Protein 4UU3 (pdb70)

Organism: NCBI:txid418698

Solvent-accessible surface area: 13195 Å² total; per-residue (Å²): 244,52,115,15,84,45,128,58,19,92,32,0,21,0,30,0,0,2,2,38,6,92,60,45,48,53,17,0,2,0,0,4,30,108,84,18,0,0,10,4,6,40,44,35,44,3,21,45,8,24,4,31,80,18,105,2,70,13,19,24,0,1,106,37,12,8,1,0,0,9,36,15,25,2,9,4,6,8,0,4,1,0,1,42,57,68,83,12,0,0,1,0,10,2,11,4,53,10,2,49,88,58,25,105,84,3,52,29,50,5,55,106,68,74,106,76,0,47,57,55,37,96,86,19,72,17,39,86,27,60,19,28,29,54,6,4,82,30,86,31,63,48,93,21,43,54,89,50,92,98,9,0,61,39,16,14,67,122,28,63,207,76,34,29,117,65,42,168,169,44,89,70,123,58,16,95,35,0,25,0,49,3,0,1,3,41,8,85,52,48,37,53,16,0,2,0,0,4,30,111,70,17,0,0,8,4,6,41,44,40,51,3,20,46,7,23,4,32,78,19,116,3,89,13,10,24,0,1,109,36,12,7,1,0,0,9,42,16,27,1,10,3,6,7,0,3,1,0,1,46,59,51,68,4,0,0,1,0,8,2,12,4,52,9,1,45,84,65,23,108,71,4,52,28,55,5,54,102,72,74,102,74,0,46,67,55,44,98,86,20,72,16,38,81,23,57,17,25,26,51,8,4,79,25,84,52,74,111,102,19,35,57,90,46,95,92,9,0,66,37,12,15,74,118,30,52,197,77,48,30,123,109

Radius of gyration: 19.85 Å; Cα contacts (8 Å, |Δi|>4): 798; chains: 2; bounding box: 50×53×46 Å

Sequence (332 aa):
MNNTFDKHDLSGFVGKHLVYTYDNGWEYEIYVKNENTLDYRIHSGLVGNRWVKDQQAYIVRVGESSIYKISWTEPTGTDVSLIVNLGDSSLFHGTIFFPRWVMNNPEKTVCFQNDHIPLMNSSYRDAGPAYPTEVIDEFATITFVRDCGANNESSVIACAASELPKNFPDNLKTFDKKHHDLSGFVGKHLVYTYDNGWEYEIYVKNENTLDYRIHSGLVGNRWVKDQQQAYIVRVGESIYKIISWTEPTGTDVSLIVNLGDSSLFHGTIFFPRWVMNNPEKKTVCFQNDHIPLMNSSYRDAGPAYPTEVIDEFATITFVVRDCGANNESVIACAASELPKNFPDN

InterPro domains:
  IPR008729 Phenolic acid decarboxylase [PF05870] (9-165)
  IPR008729 Phenolic acid decarboxylase [PIRSF011561] (4-158)
  IPR008729 Phenolic acid decarboxylase [PTHR40087] (3-166)
  IPR008729 Phenolic acid decarboxylase [cd14241] (12-155)
  IPR012674 Calycin [G3DSA:2.40.128.20] (1-168)
  IPR012674 Calycin [SSF50814] (3-167)

Nearest PDB structures (foldseek):
  4uu3-assembly1_B  TM=1.006E+00  e=9.009E-34  Enterobacter sp.
  4uu2-assembly1_B  TM=1.005E+00  e=6.643E-33  Enterobacter sp.
  3nx1-assembly1_A  TM=9.990E-01  e=2.520E-30  Enterobacter sp. Px6-4
  8a85-assembly3_E  TM=9.797E-01  e=4.526E-25  synthetic construct
  8adx-assembly1_A  TM=9.994E-01  e=1.452E-24  synthetic construct

CATH classification: 2.40.128.20

Structure (mmCIF, N/CA/C/O backbone):
data_4UU3
#
_entry.id   4UU3
#
_cell.length_a   39.426
_cell.length_b   83.833
_cell.length_c   133.278
_cell.angle_alpha   90.00
_cell.angle_beta   90.00
_cell.angle_gamma   90.00
#
_symmetry.space_group_name_H-M   'P 2 21 21'
#
loop_
_entity.id
_entity.type
_entity.pdbx_description
1 polymer 'FERULIC ACID DECARBOXYLASE'
2 water water
#
loop_
_atom_site.group_PDB
_atom_site.id
_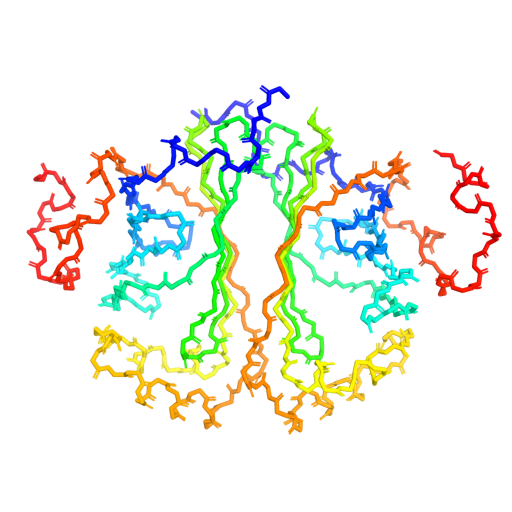atom_site.type_symbol
_atom_site.label_atom_id
_atom_site.label_alt_id
_atom_site.label_comp_id
_atom_site.label_asym_id
_atom_site.label_entity_id
_atom_site.label_seq_id
_atom_site.pdbx_PDB_ins_code
_atom_site.Cartn_x
_atom_site.Cartn_y
_atom_site.Cartn_z
_atom_site.occupancy
_atom_site.B_iso_or_equiv
_atom_site.auth_seq_id
_atom_site.auth_comp_id
_atom_site.auth_asym_id
_atom_site.auth_atom_id
_atom_site.pdbx_PDB_model_num
ATOM 1 N N . MET A 1 1 ? 66.390 109.421 138.328 1.00 27.22 1 MET A N 1
ATOM 2 C CA . MET A 1 1 ? 65.436 110.035 139.298 1.00 27.54 1 MET A CA 1
ATOM 3 C C . MET A 1 1 ? 64.022 110.193 138.751 1.00 27.76 1 MET A C 1
ATOM 4 O O . MET A 1 1 ? 63.802 110.230 137.545 1.00 26.30 1 MET A O 1
ATOM 20 N N A ASN A 1 2 ? 63.055 110.260 139.661 0.68 28.14 2 ASN A N 1
ATOM 21 N N B ASN A 1 2 ? 63.075 110.309 139.667 0.32 28.51 2 ASN A N 1
ATOM 22 C CA A ASN A 1 2 ? 61.677 110.548 139.282 0.68 27.92 2 ASN A CA 1
ATOM 23 C CA B ASN A 1 2 ? 61.680 110.566 139.348 0.32 28.60 2 ASN A CA 1
ATOM 24 C C A ASN A 1 2 ? 61.615 111.895 138.583 0.68 28.30 2 ASN A C 1
ATOM 25 C C B ASN A 1 2 ? 61.530 111.939 138.683 0.32 28.49 2 ASN A C 1
ATOM 26 O O A ASN A 1 2 ? 62.412 112.788 138.871 0.68 27.96 2 ASN A O 1
ATOM 27 O O B ASN A 1 2 ? 62.214 112.886 139.073 0.32 27.46 2 ASN A O 1
ATOM 47 N N . THR A 1 3 ? 60.647 112.060 137.689 1.00 29.62 3 THR A N 1
ATOM 48 C CA . THR A 1 3 ? 60.454 113.343 136.999 1.00 30.29 3 THR A CA 1
ATOM 49 C C . THR A 1 3 ? 59.713 114.393 137.840 1.00 26.89 3 THR A C 1
ATOM 50 O O . THR A 1 3 ? 59.564 115.543 137.420 1.00 29.75 3 THR A O 1
ATOM 62 N N . PHE A 1 4 ? 59.229 113.988 139.010 1.00 21.29 4 PHE A N 1
ATOM 63 C CA . PHE A 1 4 ? 58.660 114.909 139.985 1.00 16.96 4 PHE A CA 1
ATOM 64 C C . PHE A 1 4 ? 59.222 114.525 141.348 1.00 14.55 4 PHE A C 1
ATOM 65 O O . PHE A 1 4 ? 59.699 113.417 141.539 1.00 15.84 4 PHE A O 1
ATOM 82 N N . ASP A 1 5 ? 59.147 115.442 142.301 1.00 14.27 5 ASP A N 1
ATOM 83 C CA . ASP A 1 5 ? 59.550 115.173 143.676 1.00 14.30 5 ASP A CA 1
ATOM 84 C C . ASP A 1 5 ? 58.385 114.545 144.432 1.00 12.26 5 ASP A C 1
ATOM 85 O O . ASP A 1 5 ? 57.396 115.225 144.727 1.00 12.87 5 ASP A O 1
ATOM 94 N N . LYS A 1 6 ? 58.505 113.260 144.750 1.00 11.67 6 LYS A N 1
ATOM 95 C CA . LYS A 1 6 ? 57.428 112.531 145.412 1.00 10.42 6 LYS A CA 1
ATOM 96 C C . LYS A 1 6 ? 57.191 112.987 146.842 1.00 11.57 6 LYS A C 1
ATOM 97 O O . LYS A 1 6 ? 56.179 112.614 147.441 1.00 12.35 6 LYS A O 1
ATOM 116 N N . HIS A 1 7 ? 58.118 113.790 147.380 1.00 12.94 7 HIS A N 1
ATOM 117 C CA . HIS A 1 7 ? 57.980 114.345 148.728 1.00 14.15 7 HIS A CA 1
ATOM 118 C C . HIS A 1 7 ? 57.415 115.783 148.742 1.00 15.14 7 HIS A C 1
ATOM 119 O O . HIS A 1 7 ? 57.215 116.358 149.806 1.00 18.12 7 HIS A O 1
ATOM 133 N N . ASP A 1 8 ? 57.126 116.350 147.570 1.00 13.72 8 ASP A N 1
ATOM 134 C CA . ASP A 1 8 ? 56.614 117.727 147.472 1.00 14.68 8 ASP A CA 1
ATOM 135 C C . ASP A 1 8 ? 55.082 117.703 147.420 1.00 12.88 8 ASP A C 1
ATOM 136 O O . ASP A 1 8 ? 54.501 117.265 146.426 1.00 13.79 8 ASP A O 1
ATOM 145 N N . LEU A 1 9 ? 54.439 118.163 148.493 1.00 12.70 9 LEU A N 1
ATOM 146 C CA . LEU A 1 9 ? 52.981 118.133 148.608 1.00 12.49 9 LEU A CA 1
ATOM 147 C C . LEU A 1 9 ? 52.322 119.478 148.310 1.00 12.88 9 LEU A C 1
ATOM 148 O O . LEU A 1 9 ? 51.132 119.640 148.551 1.00 13.40 9 LEU A O 1
ATOM 164 N N . SER A 1 10 ? 53.080 120.434 147.779 1.00 13.86 10 SER A N 1
ATOM 165 C CA . SER A 1 10 ? 52.553 121.788 147.602 1.00 15.73 10 SER A CA 1
ATOM 166 C C . SER A 1 10 ? 51.357 121.857 146.653 1.00 16.99 10 SER A C 1
ATOM 167 O O . SER A 1 10 ? 50.552 122.778 146.752 1.00 18.57 10 SER A O 1
ATOM 175 N N . GLY A 1 11 ? 51.224 120.892 145.748 1.00 15.44 11 GLY A N 1
ATOM 176 C CA . GLY A 1 11 ? 50.080 120.860 144.854 1.00 15.83 11 GLY A CA 1
ATOM 177 C C . GLY A 1 11 ? 48.807 120.283 145.455 1.00 14.04 11 GLY A C 1
ATOM 178 O O . GLY A 1 11 ? 47.777 120.254 144.789 1.00 15.43 11 GLY A O 1
ATOM 182 N N . PHE A 1 12 ? 48.876 119.815 146.698 1.00 12.49 12 PHE A N 1
ATOM 183 C CA . PHE A 1 12 ? 47.744 119.123 147.344 1.00 11.00 12 PHE A CA 1
ATOM 184 C C . PHE A 1 12 ? 47.368 119.781 148.679 1.00 10.69 12 PHE A C 1
ATOM 185 O O . PHE A 1 12 ? 46.188 119.889 148.997 1.00 10.49 12 PHE A O 1
ATOM 202 N N . VAL A 1 13 ? 48.359 120.199 149.478 1.00 11.23 13 VAL A N 1
ATOM 203 C CA . VAL A 1 13 ? 48.056 120.923 150.714 1.00 10.98 13 VAL A CA 1
ATOM 204 C C . VAL A 1 13 ? 47.236 122.153 150.372 1.00 10.88 13 VAL A C 1
ATOM 205 O O . VAL A 1 13 ? 47.555 122.902 149.446 1.00 11.26 13 VAL A O 1
ATOM 218 N N . GLY A 1 14 ? 46.145 122.335 151.099 1.00 9.68 14 GLY A N 1
ATOM 219 C CA . GLY A 1 14 ? 45.223 123.430 150.886 1.00 10.79 14 GLY A CA 1
ATOM 220 C C . GLY A 1 14 ? 44.009 123.065 150.059 1.00 10.03 14 GLY A C 1
ATOM 221 O O . GLY A 1 14 ? 43.045 123.825 150.013 1.00 10.47 14 GLY A O 1
ATOM 225 N N . LYS A 1 15 ? 44.037 121.912 149.402 1.00 8.92 15 LYS A N 1
ATOM 226 C CA . LYS A 1 15 ? 42.919 121.513 148.578 1.00 9.05 15 LYS A CA 1
ATOM 227 C C . LYS A 1 15 ? 41.693 121.161 149.411 1.00 8.15 15 LYS A C 1
ATOM 228 O O . LYS A 1 15 ? 41.776 120.519 150.460 1.00 8.30 15 LYS A O 1
ATOM 247 N N . HIS A 1 16 ? 40.547 121.606 148.907 1.00 8.73 16 HIS A N 1
ATOM 248 C CA . HIS A 1 16 ? 39.232 121.347 149.467 1.00 7.88 16 HIS A CA 1
ATOM 249 C C . HIS A 1 16 ? 38.407 120.699 148.363 1.00 7.87 16 HIS A C 1
ATOM 250 O O . HIS A 1 16 ? 38.240 121.297 147.298 1.00 9.33 16 HIS A O 1
ATOM 264 N N . LEU A 1 17 ? 37.927 119.478 148.601 1.00 7.35 17 LEU A N 1
ATOM 265 C CA . LEU A 1 17 ? 37.208 118.713 147.588 1.00 7.98 17 LEU A CA 1
ATOM 266 C C . LEU A 1 17 ? 35.895 118.206 148.136 1.00 7.22 17 LEU A C 1
ATOM 267 O O . LEU A 1 17 ? 35.817 117.805 149.292 1.00 8.13 17 LEU A O 1
ATOM 283 N N . VAL A 1 18 ? 34.884 118.201 147.281 1.00 7.45 18 VAL A N 1
ATOM 284 C CA . VAL A 1 18 ? 33.619 117.524 147.544 1.00 7.41 18 VAL A CA 1
ATOM 285 C C . VAL A 1 18 ? 33.484 116.468 146.455 1.00 7.70 18 VAL A C 1
ATOM 286 O O . VAL A 1 18 ? 33.782 116.735 145.293 1.00 8.74 18 VAL A O 1
ATOM 299 N N . TYR A 1 19 ? 33.036 115.271 146.827 1.00 7.30 19 TYR A N 1
ATOM 300 C CA . TYR A 1 19 ? 32.966 114.170 145.897 1.00 7.82 19 TYR A CA 1
ATOM 301 C C . TYR A 1 19 ? 31.877 113.201 146.320 1.00 7.09 19 TYR A C 1
ATOM 302 O O . TYR A 1 19 ? 31.555 113.079 147.495 1.00 7.67 19 TYR A O 1
ATOM 320 N N . THR A 1 20 ? 31.374 112.479 145.332 1.00 7.02 20 THR A N 1
ATOM 321 C CA . THR A 1 20 ? 30.317 111.509 145.561 1.00 7.64 20 THR A CA 1
ATOM 322 C C . THR A 1 20 ? 30.776 110.160 145.059 1.00 6.41 20 THR A C 1
ATOM 323 O O . THR A 1 20 ? 31.066 109.997 143.877 1.00 7.07 20 THR A O 1
ATOM 334 N N . TYR A 1 21 ? 30.832 109.181 145.957 1.00 6.54 21 TYR A N 1
ATOM 335 C CA . TYR A 1 21 ? 31.188 107.829 145.564 1.00 6.12 21 TYR A CA 1
ATOM 336 C C . TYR A 1 21 ? 30.141 107.244 144.623 1.00 7.21 21 TYR A C 1
ATOM 337 O O . TYR A 1 21 ? 28.985 107.704 144.565 1.00 7.74 21 TYR A O 1
ATOM 355 N N . ASP A 1 22 ? 30.533 106.186 143.917 1.00 7.60 22 ASP A N 1
ATOM 356 C CA . ASP A 1 22 ? 29.645 105.550 142.955 1.00 8.43 22 ASP A CA 1
ATOM 357 C C . ASP A 1 22 ? 28.420 104.923 143.606 1.00 10.34 22 ASP A C 1
ATOM 358 O O . ASP A 1 22 ? 27.455 104.632 142.915 1.00 13.25 22 ASP A O 1
ATOM 367 N N . ASN A 1 23 ? 28.432 104.727 144.920 1.00 8.98 23 ASN A N 1
ATOM 368 C CA . ASN A 1 23 ? 27.255 104.293 145.662 1.00 9.88 23 ASN A CA 1
ATOM 369 C C . ASN A 1 23 ? 26.384 105.438 146.180 1.00 9.07 23 ASN A C 1
ATOM 370 O O . ASN A 1 23 ? 25.440 105.207 146.936 1.00 10.93 23 ASN A O 1
ATOM 381 N N . GLY A 1 24 ? 26.696 106.655 145.752 1.00 8.78 24 GLY A N 1
ATOM 382 C CA . GLY A 1 24 ? 25.903 107.824 146.084 1.00 8.98 24 GLY A CA 1
ATOM 383 C C . GLY A 1 24 ? 26.302 108.523 147.371 1.00 8.36 24 GLY A C 1
ATOM 384 O O . GLY A 1 24 ? 25.739 109.574 147.697 1.00 10.11 24 GLY A O 1
ATOM 388 N N . TRP A 1 25 ? 27.277 108.001 148.112 1.00 7.59 25 TRP A N 1
ATOM 389 C CA . TRP A 1 25 ? 27.664 108.635 149.375 1.00 7.13 25 TRP A CA 1
ATOM 390 C C . TRP A 1 25 ? 28.550 109.829 149.127 1.00 6.78 25 TRP A C 1
ATOM 391 O O . TRP A 1 25 ? 29.572 109.713 148.475 1.00 7.72 25 TRP A O 1
ATOM 412 N N . GLU A 1 26 ? 28.154 110.977 149.677 1.00 7.10 26 GLU A N 1
ATOM 413 C CA . GLU A 1 26 ? 28.867 112.228 149.438 1.00 7.59 26 GLU A CA 1
ATOM 414 C C . GLU A 1 26 ? 29.746 112.613 150.627 1.00 6.56 26 GLU A C 1
ATOM 415 O O . GLU A 1 26 ? 29.304 112.606 151.777 1.00 6.76 26 GLU A O 1
ATOM 427 N N . TYR A 1 27 ? 31.001 112.929 150.305 1.00 6.56 27 TYR A N 1
ATOM 428 C CA . TYR A 1 27 ? 32.067 113.227 151.248 1.00 6.39 27 TYR A CA 1
ATOM 429 C C . TYR A 1 27 ? 32.761 114.524 150.849 1.00 6.00 27 TYR A C 1
ATOM 430 O O . TYR A 1 27 ? 32.603 115.037 149.738 1.00 7.21 27 TYR A O 1
ATOM 448 N N . GLU A 1 28 ? 33.574 115.018 151.770 1.00 6.62 28 GLU A N 1
ATOM 449 C CA . GLU A 1 28 ? 34.285 116.260 151.601 1.00 6.33 28 GLU A CA 1
ATOM 450 C C . GLU A 1 28 ? 35.557 116.189 152.429 1.00 6.53 28 GLU A C 1
ATOM 451 O O . GLU A 1 28 ? 35.534 115.729 153.573 1.00 7.08 28 GLU A O 1
ATOM 463 N N . ILE A 1 29 ? 36.675 116.619 151.859 1.00 6.16 29 ILE A N 1
ATOM 464 C CA . ILE A 1 29 ? 37.929 116.676 152.591 1.00 6.50 29 ILE A CA 1
ATOM 465 C C . ILE A 1 29 ? 38.603 118.024 152.403 1.00 5.92 29 ILE A C 1
ATOM 466 O O . ILE A 1 29 ? 38.422 118.686 151.377 1.00 6.68 29 ILE A O 1
ATOM 482 N N . TYR A 1 30 ? 39.401 118.396 153.392 1.00 6.10 30 TYR A N 1
ATOM 483 C CA . TYR A 1 30 ? 40.238 119.583 153.314 1.00 6.68 30 TYR A CA 1
ATOM 484 C C . TYR A 1 30 ? 41.632 119.193 153.807 1.00 6.70 30 TYR A C 1
ATOM 485 O O . TYR A 1 30 ? 41.790 118.755 154.948 1.00 7.02 30 TYR A O 1
ATOM 503 N N . VAL A 1 31 ? 42.621 119.316 152.930 1.00 6.78 31 VAL A N 1
ATOM 504 C CA . VAL A 1 31 ? 43.997 118.935 153.238 1.00 7.58 31 VAL A CA 1
ATOM 505 C C . VAL A 1 31 ? 44.633 120.137 153.931 1.00 7.37 31 VAL A C 1
ATOM 506 O O . VAL A 1 31 ? 45.066 121.091 153.306 1.00 10.20 31 VAL A O 1
ATOM 519 N N . LYS A 1 32 ? 44.627 120.100 155.247 1.00 8.07 32 LYS A N 1
ATOM 520 C CA . LYS A 1 32 ? 44.921 121.270 156.050 1.00 9.02 32 LYS A CA 1
ATOM 521 C C . LYS A 1 32 ? 46.415 121.596 156.111 1.00 8.98 32 LYS A C 1
ATOM 522 O O . LYS A 1 32 ? 46.806 122.765 156.171 1.00 10.11 32 LYS A O 1
ATOM 541 N N . ASN A 1 33 ? 47.254 120.566 156.160 1.00 8.67 33 ASN A N 1
ATOM 542 C CA . ASN A 1 33 ? 48.699 120.740 156.121 1.00 9.66 33 ASN A CA 1
ATOM 543 C C . ASN A 1 33 ? 49.304 119.379 155.757 1.00 9.55 33 ASN A C 1
ATOM 544 O O . ASN A 1 33 ? 48.579 118.471 155.357 1.00 9.98 33 ASN A O 1
ATOM 555 N N . GLU A 1 34 ? 50.621 119.262 155.824 1.00 10.52 34 GLU A N 1
ATOM 556 C CA . GLU A 1 34 ? 51.298 118.075 155.306 1.00 11.05 34 GLU A CA 1
ATOM 557 C C . GLU A 1 34 ? 50.983 116.7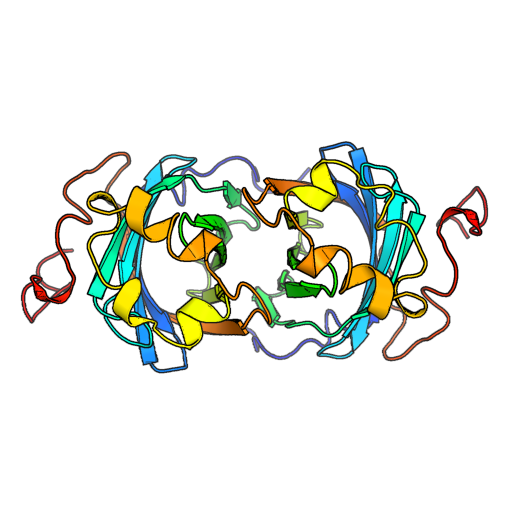84 156.034 1.00 9.44 34 GLU A C 1
ATOM 558 O O . GLU A 1 34 ? 51.305 115.718 155.527 1.00 10.96 34 GLU A O 1
ATOM 570 N N . ASN A 1 35 ? 50.364 116.861 157.211 1.00 9.18 35 ASN A N 1
ATOM 571 C CA . ASN A 1 35 ? 50.008 115.628 157.904 1.00 8.97 35 ASN A CA 1
ATOM 572 C C . ASN A 1 35 ? 48.679 115.675 158.629 1.00 7.49 35 ASN A C 1
ATOM 573 O O . ASN A 1 35 ? 48.459 114.933 159.580 1.00 8.12 35 ASN A O 1
ATOM 584 N N . THR A 1 36 ? 47.771 116.505 158.135 1.00 7.65 36 THR A N 1
ATOM 585 C CA . THR A 1 36 ? 46.493 116.677 158.781 1.00 8.12 36 THR A CA 1
ATOM 586 C C . THR A 1 36 ? 45.380 116.961 157.791 1.00 7.92 36 THR A C 1
ATOM 587 O O . THR A 1 36 ? 45.588 117.715 156.848 1.00 8.15 36 THR A O 1
ATOM 598 N N . LEU A 1 37 ? 44.198 116.398 158.032 1.00 6.86 37 LEU A N 1
ATOM 599 C CA . LEU A 1 37 ? 43.013 116.790 157.259 1.00 6.52 37 LEU A CA 1
ATOM 600 C C . LEU A 1 37 ? 41.835 117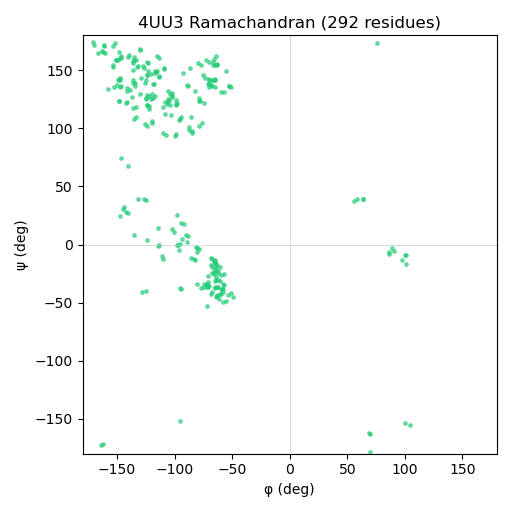.032 158.188 1.00 6.02 37 LEU A C 1
ATOM 601 O O . LEU A 1 37 ? 41.769 116.520 159.308 1.00 6.83 37 LEU A O 1
ATOM 617 N N . ASP A 1 38 ? 40.886 117.792 157.666 1.00 5.45 38 ASP A N 1
ATOM 618 C CA . ASP A 1 38 ? 39.534 117.828 158.204 1.00 5.43 38 ASP A CA 1
ATOM 619 C C . ASP A 1 38 ? 38.646 117.121 157.180 1.00 5.23 38 ASP A C 1
ATOM 620 O O . ASP A 1 38 ? 38.943 117.145 155.984 1.00 6.09 38 ASP A O 1
ATOM 629 N N . TYR A 1 39 ? 37.550 116.509 157.615 1.00 5.29 39 TYR A N 1
ATOM 630 C CA . TYR A 1 39 ? 36.638 115.910 156.652 1.00 5.32 39 TYR A CA 1
ATOM 631 C C . TYR A 1 39 ? 35.202 115.995 157.153 1.00 5.01 39 TYR A C 1
ATOM 632 O O . TYR A 1 39 ? 34.946 116.184 158.339 1.00 5.63 39 TYR A O 1
ATOM 650 N N . ARG A 1 40 ? 34.278 115.862 156.217 1.00 5.39 40 ARG A N 1
ATOM 651 C CA . ARG A 1 40 ? 32.865 116.097 156.491 1.00 5.77 40 ARG A CA 1
ATOM 652 C C . ARG A 1 40 ? 32.062 115.174 155.608 1.00 5.56 40 ARG A C 1
ATOM 653 O O . ARG A 1 40 ? 32.214 115.191 154.386 1.00 6.72 40 ARG A O 1
ATOM 674 N N . ILE A 1 41 ? 31.218 114.353 156.227 1.00 5.32 41 ILE A N 1
ATOM 675 C CA . ILE A 1 41 ? 30.458 113.364 155.490 1.00 5.54 41 ILE A CA 1
ATOM 676 C C . ILE A 1 41 ? 29.032 113.871 155.333 1.00 6.08 41 ILE A C 1
ATOM 677 O O . ILE A 1 41 ? 28.398 114.274 156.323 1.00 6.75 41 ILE A O 1
ATOM 693 N N . HIS A 1 42 ? 28.545 113.883 154.099 1.00 6.59 42 HIS A N 1
ATOM 694 C CA . HIS A 1 42 ? 27.227 114.452 153.815 1.00 7.90 42 HIS A CA 1
ATOM 695 C C . HIS A 1 42 ? 26.134 113.405 153.797 1.00 8.55 42 HIS A C 1
ATOM 696 O O . HIS A 1 42 ? 25.034 113.681 154.223 1.00 11.53 42 HIS A O 1
ATOM 711 N N . SER A 1 43 ? 26.418 112.213 153.285 1.00 7.90 43 SER A N 1
ATOM 712 C CA . SER A 1 43 ? 25.382 111.193 153.139 1.00 8.33 43 SER A CA 1
ATOM 713 C C . SER A 1 43 ? 26.018 109.809 153.180 1.00 8.05 43 SER A C 1
ATOM 714 O O . SER A 1 43 ? 27.231 109.665 153.125 1.00 8.96 43 SER A O 1
ATOM 722 N N . GLY A 1 44 ? 25.179 108.789 153.248 1.00 8.01 44 GLY A N 1
ATOM 723 C CA . GLY A 1 44 ? 25.604 107.402 153.201 1.00 8.76 44 GLY A CA 1
ATOM 724 C C . GLY A 1 44 ? 25.552 106.750 154.569 1.00 8.19 44 GLY A C 1
ATOM 725 O O . GLY A 1 44 ? 24.840 107.188 155.468 1.00 10.05 44 GLY A O 1
ATOM 729 N N . LEU A 1 45 ? 26.352 105.727 154.744 1.00 7.85 45 LEU A N 1
ATOM 730 C CA . LEU A 1 45 ? 26.357 104.939 155.965 1.00 7.35 45 LEU A CA 1
ATOM 731 C C . LEU A 1 45 ? 26.481 105.783 157.220 1.00 6.53 45 LEU A C 1
ATOM 732 O O . LEU A 1 45 ? 25.798 105.530 158.216 1.00 6.93 45 LEU A O 1
ATOM 748 N N . VAL A 1 46 ? 27.355 106.791 157.151 1.00 6.85 46 VAL A N 1
ATOM 749 C CA . VAL A 1 46 ? 27.679 107.626 158.296 1.00 7.21 46 VAL A CA 1
ATOM 750 C C . VAL A 1 46 ? 27.481 109.104 157.952 1.00 6.57 46 VAL A C 1
ATOM 751 O O . VAL A 1 46 ? 28.204 109.984 158.400 1.00 7.26 46 VAL A O 1
ATOM 764 N N . GLY A 1 47 ? 26.429 109.377 157.195 1.00 7.69 47 GLY A N 1
ATOM 765 C CA . GLY A 1 47 ? 26.091 110.736 156.851 1.00 8.52 47 GLY A CA 1
ATOM 766 C C . GLY A 1 47 ? 25.984 111.623 158.079 1.00 7.48 47 GLY A C 1
ATOM 767 O O . GLY A 1 47 ? 25.413 111.252 159.088 1.00 8.08 47 GLY A O 1
ATOM 771 N N . ASN A 1 48 ? 26.560 112.814 157.968 1.00 7.54 48 ASN A N 1
ATOM 772 C CA . ASN A 1 48 ? 26.601 113.863 158.975 1.00 7.39 48 ASN A CA 1
ATOM 773 C C . ASN A 1 48 ? 27.736 113.763 159.987 1.00 7.12 48 ASN A C 1
ATOM 774 O O . ASN A 1 48 ? 27.953 114.709 160.737 1.00 8.09 48 ASN A O 1
ATOM 785 N N . ARG A 1 49 ? 28.505 112.681 159.961 1.00 5.98 49 ARG A N 1
ATOM 786 C CA . ARG A 1 49 ? 29.734 112.618 160.747 1.00 5.82 49 ARG A CA 1
ATOM 787 C C . ARG A 1 49 ? 30.754 113.618 160.215 1.00 5.24 49 ARG A C 1
ATOM 788 O O . ARG A 1 49 ? 30.861 113.791 159.000 1.00 5.70 49 ARG A O 1
ATOM 809 N N . TRP A 1 50 ? 31.505 114.258 161.101 1.00 5.23 50 TRP A N 1
ATOM 810 C CA . TRP A 1 50 ? 32.598 115.110 160.647 1.00 5.25 50 TRP A CA 1
ATOM 811 C C . TRP A 1 50 ? 33.702 115.152 161.676 1.00 5.09 50 TRP A C 1
ATOM 812 O O . TRP A 1 50 ? 33.488 114.834 162.857 1.00 5.53 50 TRP A O 1
ATOM 833 N N . VAL A 1 51 ? 34.886 115.516 161.209 1.00 4.89 51 VAL A N 1
ATOM 834 C CA . VAL A 1 51 ? 36.123 115.361 161.969 1.00 5.38 51 VAL A CA 1
ATOM 835 C C . VAL A 1 51 ? 37.074 116.487 161.633 1.00 4.93 51 VAL A C 1
ATOM 836 O O . VAL A 1 51 ? 37.265 116.820 160.465 1.00 5.95 51 VAL A O 1
ATOM 849 N N . LYS A 1 52 ? 37.709 117.047 162.657 1.00 5.65 52 LYS A N 1
ATOM 850 C CA . LYS A 1 52 ? 38.782 118.006 162.427 1.00 5.88 52 LYS A CA 1
ATOM 851 C C . LYS A 1 52 ? 40.089 117.462 162.973 1.00 5.92 52 LYS A C 1
ATOM 852 O O . LYS A 1 52 ? 40.137 116.735 163.965 1.00 6.70 52 LYS A O 1
ATOM 871 N N . ASP A 1 53 ? 41.178 117.852 162.330 1.00 6.30 53 ASP A N 1
ATOM 872 C CA . ASP A 1 53 ? 42.522 117.593 162.819 1.00 7.59 53 ASP A CA 1
ATOM 873 C C . ASP A 1 53 ? 42.868 116.114 162.891 1.00 7.16 53 ASP A C 1
ATOM 874 O O . ASP A 1 53 ? 43.571 115.661 163.789 1.00 9.44 53 ASP A O 1
ATOM 883 N N . GLN A 1 54 ? 42.418 115.360 161.895 1.00 6.42 54 GLN A N 1
ATOM 884 C CA . GLN A 1 54 ? 42.809 113.966 161.757 1.00 6.90 54 GLN A CA 1
ATOM 885 C C . GLN A 1 54 ? 44.245 113.895 161.250 1.00 6.47 54 GLN A C 1
ATOM 886 O O . GLN A 1 54 ? 44.550 114.396 160.175 1.00 6.78 54 GLN A O 1
ATOM 900 N N . GLN A 1 55 ? 45.115 113.248 162.005 1.00 6.91 55 GLN A N 1
ATOM 901 C CA . GLN A 1 55 ? 46.482 113.023 161.549 1.00 7.50 55 GLN A CA 1
ATOM 902 C C . GLN A 1 55 ? 46.453 112.038 160.393 1.00 6.04 55 GLN A C 1
ATOM 903 O O . GLN A 1 55 ? 45.745 111.032 160.441 1.00 7.59 55 GLN A O 1
ATOM 917 N N . ALA A 1 56 ? 47.237 112.324 159.358 1.00 6.38 56 ALA A N 1
ATOM 918 C CA . ALA A 1 56 ? 47.207 111.505 158.157 1.00 5.91 56 ALA A CA 1
ATOM 919 C C . ALA A 1 56 ? 48.564 111.432 157.518 1.00 6.18 56 ALA A C 1
ATOM 920 O O . ALA A 1 56 ? 49.431 112.263 157.774 1.00 9.82 56 ALA A O 1
ATOM 927 N N . TYR A 1 57 ? 48.727 110.454 156.672 1.00 5.79 57 TYR A N 1
ATOM 928 C CA . TYR A 1 57 ? 49.939 110.187 155.922 1.00 5.58 57 TYR A CA 1
ATOM 929 C C . TYR A 1 57 ? 49.641 110.557 154.496 1.00 5.48 57 TYR A C 1
ATOM 930 O O . TYR A 1 57 ? 48.811 109.932 153.838 1.00 5.77 57 TYR A O 1
ATOM 948 N N . ILE A 1 58 ? 50.298 111.604 154.020 1.00 5.98 58 ILE A N 1
ATOM 949 C CA . ILE A 1 58 ? 49.989 112.235 152.751 1.00 6.73 58 ILE A CA 1
ATOM 950 C C . ILE A 1 58 ? 51.220 112.160 151.861 1.00 6.95 58 ILE A C 1
ATOM 951 O O . ILE A 1 58 ? 52.292 112.594 152.282 1.00 8.32 58 ILE A O 1
ATOM 967 N N . VAL A 1 59 ? 51.070 111.607 150.664 1.00 6.14 59 VAL A N 1
ATOM 968 C CA . VAL A 1 59 ? 52.186 111.410 149.759 1.00 6.93 59 VAL A CA 1
ATOM 969 C C . VAL A 1 59 ? 51.756 111.703 148.333 1.00 6.17 59 VAL A C 1
ATOM 970 O O . VAL A 1 59 ? 50.576 111.730 147.994 1.00 6.89 59 VAL A O 1
ATOM 983 N N . ARG A 1 60 ? 52.747 111.935 147.493 1.00 6.38 60 ARG A N 1
ATOM 984 C CA . ARG A 1 60 ? 52.556 112.163 146.081 1.00 6.75 60 ARG A CA 1
ATOM 985 C C . ARG A 1 60 ? 53.008 110.925 145.299 1.00 6.84 60 ARG A C 1
ATOM 986 O O . ARG A 1 60 ? 54.159 110.516 145.405 1.00 8.96 60 ARG A O 1
ATOM 1007 N N . VAL A 1 61 ? 52.099 110.338 144.534 1.00 6.31 61 VAL A N 1
ATOM 1008 C CA . VAL A 1 61 ? 52.388 109.094 143.831 1.00 6.93 61 VAL A CA 1
ATOM 1009 C C . VAL A 1 61 ? 52.410 109.239 142.310 1.00 8.03 61 VAL A C 1
ATOM 1010 O O . VAL A 1 61 ? 52.667 108.272 141.603 1.00 8.91 61 VAL A O 1
ATOM 1023 N N . GLY A 1 62 ? 52.162 110.445 141.815 1.00 10.40 62 GLY A N 1
ATOM 1024 C CA . GLY A 1 62 ? 52.232 110.759 140.404 1.00 11.23 62 GLY A CA 1
ATOM 1025 C C . GLY A 1 62 ? 52.347 112.266 140.289 1.00 10.38 62 GLY A C 1
ATOM 1026 O O . GLY A 1 62 ? 52.190 112.992 141.267 1.00 10.34 62 GLY A O 1
ATOM 1030 N N . GLU A 1 63 ? 52.614 112.759 139.092 1.00 11.11 63 GLU A N 1
ATOM 1031 C CA . GLU A 1 63 ? 52.759 114.185 138.896 1.00 11.84 63 GLU A CA 1
ATOM 1032 C C . GLU A 1 63 ? 51.636 114.987 139.533 1.00 11.29 63 GLU A C 1
ATOM 1033 O O . GLU A 1 63 ? 51.891 115.992 140.195 1.00 12.34 63 GLU A O 1
ATOM 1045 N N A SER A 1 64 ? 50.395 114.574 139.321 0.47 10.83 64 SER A N 1
ATOM 1046 N N B SER A 1 64 ? 50.404 114.525 139.344 0.53 10.99 64 SER A N 1
ATOM 1047 C CA A SER A 1 64 ? 49.263 115.241 139.966 0.47 10.46 64 SER A CA 1
ATOM 1048 C CA B SER A 1 64 ? 49.220 115.221 139.853 0.53 10.83 64 SER A CA 1
ATOM 1049 C C A SER A 1 64 ? 48.326 114.202 140.545 0.47 9.20 64 SER A C 1
ATOM 1050 C C B SER A 1 64 ? 48.317 114.298 140.677 0.53 9.65 64 SER A C 1
ATOM 1051 O O A SER A 1 64 ? 47.114 114.245 140.333 0.47 9.28 64 SER A O 1
ATOM 1052 O O B SER A 1 64 ? 47.109 114.537 140.785 0.53 8.98 64 SER A O 1
ATOM 1067 N N . ILE A 1 65 ? 48.906 113.275 141.294 1.00 7.72 65 ILE A N 1
ATOM 1068 C CA . ILE A 1 65 ? 48.138 112.251 141.993 1.00 6.60 65 ILE A CA 1
ATOM 1069 C C . ILE A 1 65 ? 48.704 112.103 143.395 1.00 6.47 65 ILE A C 1
ATOM 1070 O O . ILE A 1 65 ? 49.922 111.947 143.574 1.00 6.88 65 ILE A O 1
ATOM 1087 N N . TYR A 1 66 ? 47.799 112.147 144.367 1.00 6.22 66 TYR A N 1
ATOM 1088 C CA . TYR A 1 66 ? 48.154 112.129 145.766 1.00 6.11 66 TYR A CA 1
ATOM 1089 C C . TYR A 1 66 ? 47.395 111.034 146.481 1.00 5.53 66 TYR A C 1
ATOM 1090 O O . TYR A 1 66 ? 46.311 110.626 146.070 1.00 6.85 66 TYR A O 1
ATOM 1108 N N . LYS A 1 67 ? 47.988 110.562 147.564 1.00 5.40 67 LYS A N 1
ATOM 1109 C CA . LYS A 1 67 ? 47.408 109.526 148.394 1.00 5.24 67 LYS A CA 1
ATOM 1110 C C . LYS A 1 67 ? 47.365 110.033 149.818 1.00 5.08 67 LYS A C 1
ATOM 1111 O O . LYS A 1 67 ? 48.326 110.654 150.294 1.00 5.97 67 LYS A O 1
ATOM 1130 N N . ILE A 1 68 ? 46.264 109.754 150.504 1.00 4.70 68 ILE A N 1
ATOM 1131 C CA . ILE A 1 68 ? 46.093 110.164 151.888 1.00 5.07 68 ILE A CA 1
ATOM 1132 C C . ILE A 1 68 ? 45.480 109.014 152.665 1.00 5.18 68 ILE A C 1
ATOM 1133 O O . ILE A 1 68 ? 44.453 108.477 152.274 1.00 5.96 68 ILE A O 1
ATOM 1149 N N . SER A 1 69 ? 46.128 108.646 153.760 1.00 4.69 69 SER A N 1
ATOM 1150 C CA . SER A 1 69 ? 45.711 107.494 154.555 1.00 5.01 69 SER A CA 1
ATOM 1151 C C . SER A 1 69 ? 45.750 107.820 156.027 1.00 4.75 69 SER A C 1
ATOM 1152 O O . SER A 1 69 ? 46.569 108.615 156.478 1.00 5.63 69 SER A O 1
ATOM 1160 N N . TRP A 1 70 ? 44.882 107.173 156.805 1.00 4.39 70 TRP A N 1
ATOM 1161 C CA . TRP A 1 70 ? 44.851 107.407 158.227 1.00 4.13 70 TRP A CA 1
ATOM 1162 C C . TRP A 1 70 ? 44.101 106.291 158.931 1.00 4.15 70 TRP A C 1
ATOM 1163 O O . TRP A 1 70 ? 43.385 105.513 158.321 1.00 4.54 70 TRP A O 1
ATOM 1184 N N . THR A 1 71 ? 44.257 106.271 160.248 1.00 4.73 71 THR A N 1
ATOM 1185 C CA . THR A 1 71 ? 43.489 105.390 161.113 1.00 4.84 71 THR A CA 1
ATOM 1186 C C . THR A 1 71 ? 42.749 106.217 162.150 1.00 5.32 71 THR A C 1
ATOM 1187 O O . THR A 1 71 ? 43.216 107.285 162.544 1.00 6.49 71 THR A O 1
ATOM 1198 N N . GLU A 1 72 ? 41.590 105.743 162.580 1.00 5.55 72 GLU A N 1
ATOM 1199 C CA . GLU A 1 72 ? 40.654 106.553 163.346 1.00 5.53 72 GLU A CA 1
ATOM 1200 C C . GLU A 1 72 ? 40.456 106.034 164.760 1.00 5.81 72 GLU A C 1
ATOM 1201 O O . GLU A 1 72 ? 40.658 104.849 165.050 1.00 5.98 72 GLU A O 1
ATOM 1213 N N . PRO A 1 73 ? 39.927 106.894 165.645 1.00 5.66 73 PRO A N 1
ATOM 1214 C CA . PRO A 1 73 ? 39.661 106.461 167.029 1.00 6.22 73 PRO A CA 1
ATOM 1215 C C . PRO A 1 73 ? 38.591 1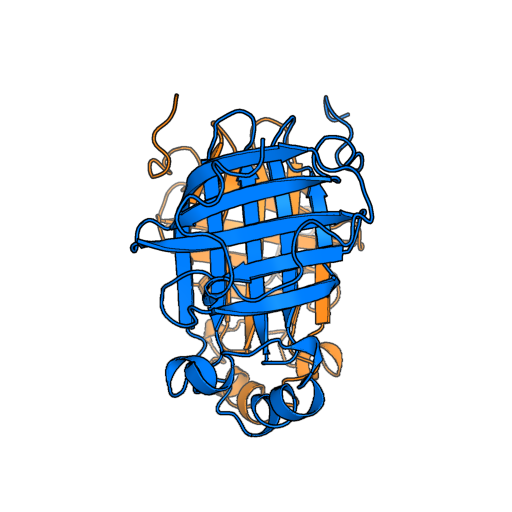05.365 167.143 1.00 5.10 73 PRO A C 1
ATOM 1216 O O . PRO A 1 73 ? 38.485 104.774 168.201 1.00 6.31 73 PRO A O 1
ATOM 1227 N N . THR A 1 74 ? 37.812 105.159 166.088 1.00 5.25 74 THR A N 1
ATOM 1228 C CA . THR A 1 74 ? 36.791 104.112 166.020 1.00 5.24 74 THR A CA 1
ATOM 1229 C C . THR A 1 74 ? 37.356 102.753 165.616 1.00 4.99 74 THR A C 1
ATOM 1230 O O . THR A 1 74 ? 36.642 101.754 165.693 1.00 5.50 74 THR A O 1
ATOM 1241 N N . GLY A 1 75 ? 38.605 102.726 165.141 1.00 4.80 75 GLY A N 1
ATOM 1242 C CA . GLY A 1 75 ? 39.200 101.511 164.565 1.00 5.42 75 GLY A CA 1
ATOM 1243 C C . GLY A 1 75 ? 39.220 101.471 163.044 1.00 4.54 75 GLY A C 1
ATOM 1244 O O . GLY A 1 75 ? 39.837 100.584 162.465 1.00 5.85 75 GLY A O 1
ATOM 1248 N N . THR A 1 76 ? 38.548 102.413 162.383 1.00 4.55 76 THR A N 1
ATOM 1249 C CA . THR A 1 76 ? 38.505 102.453 160.930 1.00 4.17 76 THR A CA 1
ATOM 1250 C C . THR A 1 76 ? 39.848 102.851 160.336 1.00 4.17 76 THR A C 1
ATOM 1251 O O . THR A 1 76 ? 40.540 103.721 160.860 1.00 5.16 76 THR A O 1
ATOM 1262 N N . ASP A 1 77 ? 40.202 102.238 159.213 1.00 4.26 77 ASP A N 1
ATOM 1263 C CA . ASP A 1 77 ? 41.365 102.624 158.406 1.00 4.53 77 ASP A CA 1
ATOM 1264 C C . ASP A 1 77 ? 40.858 103.164 157.068 1.00 4.05 77 ASP A C 1
ATOM 1265 O O . ASP A 1 77 ? 39.883 102.646 156.535 1.00 4.64 77 ASP A O 1
ATOM 1274 N N . VAL A 1 78 ? 41.539 104.177 156.528 1.00 4.21 78 VAL A N 1
ATOM 1275 C CA . VAL A 1 78 ? 41.140 104.803 155.274 1.00 4.36 78 VAL A CA 1
ATOM 1276 C C . VAL A 1 78 ? 42.351 105.034 154.396 1.00 3.95 78 VAL A C 1
ATOM 1277 O O . VAL A 1 78 ? 43.406 105.438 154.895 1.00 4.61 78 VAL A O 1
ATOM 1290 N N . SER A 1 79 ? 42.201 104.786 153.096 1.00 4.10 79 SER A N 1
ATOM 1291 C CA . SER A 1 79 ? 43.234 105.205 152.147 1.00 4.41 79 SER A CA 1
ATOM 1292 C C . SER A 1 79 ? 42.569 105.703 150.869 1.00 4.41 79 SER A C 1
ATOM 1293 O O . SER A 1 79 ? 41.802 104.967 150.221 1.00 5.19 79 SER A O 1
ATOM 1301 N N . LEU A 1 80 ? 42.863 106.946 150.511 1.00 4.48 80 LEU A N 1
ATOM 1302 C CA . LEU A 1 80 ? 42.274 107.633 149.377 1.00 4.80 80 LEU A CA 1
ATOM 1303 C C . LEU A 1 80 ? 43.328 107.982 148.344 1.00 4.97 80 LEU A C 1
ATOM 1304 O O . LEU A 1 80 ? 44.460 108.289 148.673 1.00 6.97 80 LEU A O 1
ATOM 1320 N N . ILE A 1 81 ? 42.910 107.970 147.090 1.00 4.68 81 ILE A N 1
ATOM 1321 C CA . ILE A 1 81 ? 43.660 108.487 145.962 1.00 5.38 81 ILE A CA 1
ATOM 1322 C C . ILE A 1 81 ? 42.911 109.635 145.337 1.00 5.54 81 ILE A C 1
ATOM 1323 O O . ILE A 1 81 ? 41.737 109.510 144.998 1.00 6.14 81 ILE A O 1
ATOM 1339 N N . VAL A 1 82 ? 43.612 110.747 145.177 1.00 5.44 82 VAL A N 1
ATOM 1340 C CA . VAL A 1 82 ? 43.088 111.937 144.522 1.00 6.64 82 VAL A CA 1
ATOM 1341 C C . VAL A 1 82 ? 43.970 112.226 143.309 1.00 6.87 82 VAL A C 1
ATOM 1342 O O . VAL A 1 82 ? 45.124 112.654 143.433 1.00 7.10 82 VAL A O 1
ATOM 1355 N N . ASN A 1 83 ? 43.445 111.910 142.136 1.00 7.34 83 ASN A N 1
ATOM 1356 C CA . ASN A 1 83 ? 44.135 112.127 140.873 1.00 7.49 83 ASN A CA 1
ATOM 1357 C C . ASN A 1 83 ? 43.575 113.418 140.279 1.00 8.40 83 ASN A C 1
ATOM 1358 O O . ASN A 1 83 ? 42.534 113.423 139.628 1.00 9.08 83 ASN A O 1
ATOM 1369 N N . LEU A 1 84 ? 44.240 114.523 140.562 1.00 9.40 84 LEU A N 1
ATOM 1370 C CA . LEU A 1 84 ? 43.738 115.817 140.157 1.00 10.18 84 LEU A CA 1
ATOM 1371 C C . LEU A 1 84 ? 43.826 115.973 138.644 1.00 12.07 84 LEU A C 1
ATOM 1372 O O . LEU A 1 84 ? 42.950 116.579 138.039 1.00 14.85 84 LEU A O 1
ATOM 1388 N N . GLY A 1 85 ? 44.866 115.429 138.019 1.00 12.46 85 GLY A N 1
ATOM 1389 C CA . GLY A 1 85 ? 45.076 115.609 136.586 1.00 14.20 85 GLY A CA 1
ATOM 1390 C C . GLY A 1 85 ? 43.980 114.978 135.749 1.00 14.14 85 GLY A C 1
ATOM 1391 O O . GLY A 1 85 ? 43.607 115.515 134.701 1.00 17.11 85 GLY A O 1
ATOM 1395 N N . ASP A 1 86 ? 43.493 113.823 136.192 1.00 12.31 86 ASP A N 1
ATOM 1396 C CA . ASP A 1 86 ? 42.448 113.100 135.485 1.00 13.07 86 ASP A CA 1
ATOM 1397 C C . ASP A 1 86 ? 41.069 113.257 136.125 1.00 12.05 86 ASP A C 1
ATOM 1398 O O . ASP A 1 86 ? 40.111 112.622 135.671 1.00 14.70 86 ASP A O 1
ATOM 1407 N N A SER A 1 87 ? 40.974 114.069 137.176 0.65 11.45 87 SER A N 1
ATOM 1408 N N B SER A 1 87 ? 40.981 114.087 137.163 0.35 11.73 87 SER A N 1
ATOM 1409 C CA A SER A 1 87 ? 39.724 114.222 137.927 0.65 11.17 87 SER A CA 1
ATOM 1410 C CA B SER A 1 87 ? 39.759 114.235 137.955 0.35 11.85 87 SER A CA 1
ATOM 1411 C C A SER A 1 87 ? 39.165 112.851 138.315 0.65 10.55 87 SER A C 1
ATOM 1412 C C B SER A 1 87 ? 39.176 112.870 138.321 0.35 11.06 87 SER A C 1
ATOM 1413 O O A SER A 1 87 ? 38.010 112.535 138.056 0.65 12.41 87 SER A O 1
ATOM 1414 O O B SER A 1 87 ? 38.013 112.576 138.052 0.35 12.08 87 SER A O 1
ATOM 1429 N N . LEU A 1 88 ? 40.009 112.050 138.942 1.00 9.15 88 LEU A N 1
ATOM 1430 C CA . LEU A 1 88 ? 39.642 110.703 139.361 1.00 8.45 88 LEU A CA 1
ATOM 1431 C C . LEU A 1 88 ? 39.880 110.613 140.867 1.00 7.14 88 LEU A C 1
ATOM 1432 O O . LEU A 1 88 ? 40.841 111.181 141.388 1.00 8.19 88 LEU A O 1
ATOM 1448 N N . PHE A 1 89 ? 38.970 109.944 141.553 1.00 6.82 89 PHE A N 1
ATOM 1449 C CA . PHE A 1 89 ? 39.048 109.766 142.988 1.00 6.59 89 PHE A CA 1
ATOM 1450 C C . PHE A 1 89 ? 38.753 108.303 143.285 1.00 5.62 89 PHE A C 1
ATOM 1451 O O . PHE A 1 89 ? 37.800 107.747 142.741 1.00 6.42 89 PHE A O 1
ATOM 1468 N N . HIS A 1 90 ? 39.523 107.698 144.177 1.00 5.59 90 HIS A N 1
ATOM 1469 C CA . HIS A 1 90 ? 39.227 106.341 144.617 1.00 5.08 90 HIS A CA 1
ATOM 1470 C C . HIS A 1 90 ? 39.452 106.231 146.106 1.00 5.07 90 HIS A C 1
ATOM 1471 O O . HIS A 1 90 ? 40.508 106.641 146.606 1.00 7.12 90 HIS A O 1
ATOM 1485 N N . GLY A 1 91 ? 38.506 105.642 146.833 1.00 4.65 91 GLY A N 1
ATOM 1486 C CA . GLY A 1 91 ? 38.653 105.448 148.256 1.00 4.51 91 GLY A CA 1
ATOM 1487 C C . GLY A 1 91 ? 38.496 103.998 148.657 1.00 4.98 91 GLY A C 1
ATOM 1488 O O . GLY A 1 91 ? 37.686 103.264 148.096 1.00 5.53 91 GLY A O 1
ATOM 1492 N N . THR A 1 92 ? 39.262 103.623 149.672 1.00 4.70 92 THR A N 1
ATOM 1493 C CA . THR A 1 92 ? 39.114 102.363 150.364 1.00 5.00 92 THR A CA 1
ATOM 1494 C C . THR A 1 92 ? 38.936 102.659 151.838 1.00 4.77 92 THR A C 1
ATOM 1495 O O . THR A 1 92 ? 39.758 103.349 152.445 1.00 5.84 92 THR A O 1
ATOM 1506 N N . ILE A 1 93 ? 37.863 102.121 152.403 1.00 4.82 93 ILE A N 1
ATOM 1507 C CA . ILE A 1 93 ? 37.545 102.289 153.807 1.00 5.25 93 ILE A CA 1
ATOM 1508 C C . ILE A 1 93 ? 37.411 100.903 154.421 1.00 5.05 93 ILE A C 1
ATOM 1509 O O . ILE A 1 93 ? 36.714 100.041 153.876 1.00 6.65 93 ILE A O 1
ATOM 1525 N N . PHE A 1 94 ? 38.115 100.687 155.525 1.00 4.30 94 PHE A N 1
ATOM 1526 C CA . PHE A 1 94 ? 38.108 99.420 156.228 1.00 4.43 94 PHE A CA 1
ATOM 1527 C C . PHE A 1 94 ? 37.356 99.637 157.542 1.00 4.68 94 PHE A C 1
ATOM 1528 O O . PHE A 1 94 ? 37.936 100.128 158.515 1.00 5.36 94 PHE A O 1
ATOM 1545 N N . PHE A 1 95 ? 36.064 99.318 157.563 1.00 4.74 95 PHE A N 1
ATOM 1546 C CA . PHE A 1 95 ? 35.241 99.559 158.732 1.00 4.98 95 PHE A CA 1
ATOM 1547 C C . PHE A 1 95 ? 35.266 98.371 159.686 1.00 4.79 95 PHE A C 1
ATOM 1548 O O . PHE A 1 95 ? 35.068 97.222 159.262 1.00 5.77 95 PHE A O 1
ATOM 1565 N N . PRO A 1 96 ? 35.376 98.625 160.995 1.00 5.04 96 PRO A N 1
ATOM 1566 C CA . PRO A 1 96 ? 35.133 97.574 161.973 1.00 5.23 96 PRO A CA 1
ATOM 1567 C C . PRO A 1 96 ? 33.695 97.098 161.906 1.00 4.98 96 PRO A C 1
ATOM 1568 O O . PRO A 1 96 ? 32.777 97.844 161.564 1.00 5.64 96 PRO A O 1
ATOM 1579 N N . ARG A 1 97 ? 33.491 95.858 162.331 1.00 5.41 97 ARG A N 1
ATOM 1580 C CA . ARG A 1 97 ? 32.173 95.273 162.289 1.00 5.74 97 ARG A CA 1
ATOM 1581 C C . ARG A 1 97 ? 31.150 96.064 163.100 1.00 5.76 97 ARG A C 1
ATOM 1582 O O . ARG A 1 97 ? 30.009 96.227 162.675 1.00 6.64 97 ARG A O 1
ATOM 1603 N N . TRP A 1 98 ? 31.563 96.590 164.253 1.00 5.74 98 TRP A N 1
ATOM 1604 C CA . TRP A 1 98 ? 30.616 97.306 165.110 1.00 5.65 98 TRP A CA 1
ATOM 1605 C C . TRP A 1 98 ? 30.116 98.572 164.425 1.00 5.81 98 TRP A C 1
ATOM 1606 O O . TRP A 1 98 ? 28.987 98.998 164.695 1.00 6.44 98 TRP A O 1
ATOM 1627 N N . VAL A 1 99 ? 30.944 99.203 163.582 1.00 5.65 99 VAL A N 1
ATOM 1628 C CA . VAL A 1 99 ? 30.506 100.371 162.821 1.00 5.64 99 VAL A CA 1
ATOM 1629 C C . VAL A 1 99 ? 29.464 99.983 161.791 1.00 6.19 99 VAL A C 1
ATOM 1630 O O . VAL A 1 99 ? 28.461 100.676 161.622 1.00 7.50 99 VAL A O 1
ATOM 1643 N N . MET A 1 100 ? 29.648 98.844 161.129 1.00 6.82 100 MET A N 1
ATOM 1644 C CA . MET A 1 100 ? 28.628 98.367 160.204 1.00 7.26 100 MET A CA 1
ATOM 1645 C C . MET A 1 100 ? 27.322 98.069 160.913 1.00 8.25 100 MET A C 1
ATOM 1646 O O . MET A 1 100 ? 26.239 98.293 160.363 1.00 10.07 100 MET A O 1
ATOM 1660 N N . ASN A 1 101 ? 27.417 97.555 162.130 1.00 8.14 101 ASN A N 1
ATOM 1661 C CA . ASN A 1 101 ? 26.224 97.192 162.876 1.00 9.51 101 ASN A CA 1
ATOM 1662 C C . ASN A 1 101 ? 25.471 98.397 163.432 1.00 9.55 101 ASN A C 1
ATOM 1663 O O . ASN A 1 101 ? 24.240 98.379 163.519 1.00 11.78 101 ASN A O 1
ATOM 1674 N N . ASN A 1 102 ? 26.197 99.412 163.865 1.00 7.91 102 ASN A N 1
ATOM 1675 C CA . ASN A 1 102 ? 25.593 100.589 164.474 1.00 8.59 102 ASN A CA 1
ATOM 1676 C C . ASN A 1 102 ? 26.307 101.853 164.024 1.00 7.28 102 ASN A C 1
ATOM 1677 O O . ASN A 1 102 ? 26.964 102.545 164.814 1.00 7.83 102 ASN A O 1
ATOM 1688 N N . PRO A 1 103 ? 26.179 102.181 162.739 1.00 7.39 103 PRO A N 1
ATOM 1689 C CA . PRO A 1 103 ? 26.979 103.307 162.219 1.00 7.28 103 PRO A CA 1
ATOM 1690 C C . PRO A 1 103 ? 26.618 104.622 162.866 1.00 7.24 103 PRO A C 1
ATOM 1691 O O . PRO A 1 103 ? 27.437 105.527 162.942 1.00 7.20 103 PRO A O 1
ATOM 1702 N N . GLU A 1 104 ? 25.371 104.744 163.306 1.00 8.15 104 GLU A N 1
ATOM 1703 C CA . GLU A 1 104 ? 24.921 105.956 163.961 1.00 9.33 104 GLU A CA 1
ATOM 1704 C C . GLU A 1 104 ? 25.751 106.308 165.188 1.00 8.71 104 GLU A C 1
ATOM 1705 O O . GLU A 1 104 ? 25.834 107.482 165.558 1.00 9.76 104 GLU A O 1
ATOM 1717 N N . LYS A 1 105 ? 26.386 105.323 165.815 1.00 7.90 105 LYS A N 1
ATOM 1718 C CA . LYS A 1 105 ? 27.201 105.599 166.983 1.00 8.93 105 LYS A CA 1
ATOM 1719 C C . LYS A 1 105 ? 28.383 106.487 166.626 1.00 7.92 105 LYS A C 1
ATOM 1720 O O . LYS A 1 105 ? 28.944 107.130 167.510 1.00 10.12 105 LYS A O 1
ATOM 1739 N N . THR A 1 106 ? 28.773 106.510 165.349 1.00 6.86 106 THR A N 1
ATOM 1740 C CA . THR A 1 106 ? 29.908 107.314 164.924 1.00 6.81 106 THR A CA 1
ATOM 1741 C C . THR A 1 106 ? 29.491 108.677 164.354 1.00 6.45 106 THR A C 1
ATOM 1742 O O . THR A 1 106 ? 30.348 109.482 163.993 1.00 6.88 106 THR A O 1
ATOM 1753 N N . VAL A 1 107 ? 28.193 108.915 164.228 1.00 6.63 107 VAL A N 1
ATOM 1754 C CA . VAL A 1 107 ? 27.688 110.110 163.586 1.00 6.76 107 VAL A CA 1
ATOM 1755 C C . VAL A 1 107 ? 27.582 111.227 164.610 1.00 7.28 107 VAL A C 1
ATOM 1756 O O . VAL A 1 107 ? 26.653 111.278 165.408 1.00 9.02 107 VAL A O 1
ATOM 1769 N N . CYS A 1 108 ? 28.600 112.073 164.599 1.00 7.20 108 CYS A N 1
AT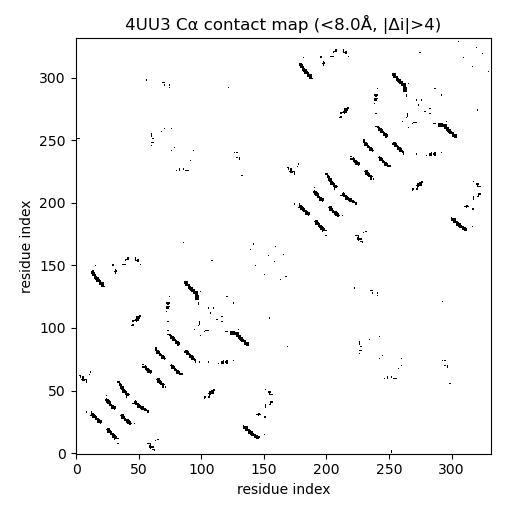OM 1770 C CA . CYS A 1 108 ? 28.766 113.171 165.535 1.00 7.65 108 CYS A CA 1
ATOM 1771 C C . CYS A 1 108 ? 29.928 114.029 165.026 1.00 7.41 108 CYS A C 1
ATOM 1772 O O . CYS A 1 108 ? 30.575 113.674 164.027 1.00 7.46 108 CYS A O 1
ATOM 1780 N N . PHE A 1 109 ? 30.160 115.152 165.690 1.00 7.14 109 PHE A N 1
ATOM 1781 C CA . PHE A 1 109 ? 31.450 115.828 165.584 1.00 6.55 109 PHE A CA 1
ATOM 1782 C C . PHE A 1 109 ? 32.410 115.030 166.440 1.00 6.00 109 PHE A C 1
ATOM 1783 O O . PHE A 1 109 ? 32.343 115.068 167.673 1.00 7.01 109 PHE A O 1
ATOM 1800 N N . GLN A 1 110 ? 33.275 114.257 165.803 1.00 5.80 110 GLN A N 1
ATOM 1801 C CA . GLN A 1 110 ? 34.034 113.286 166.564 1.00 5.92 110 GLN A CA 1
ATOM 1802 C C . GLN A 1 110 ? 34.904 113.929 167.624 1.00 5.79 110 GLN A C 1
ATOM 1803 O O . GLN A 1 110 ? 35.132 113.343 168.675 1.00 6.22 110 GLN A O 1
ATOM 1817 N N . ASN A 1 111 ? 35.377 115.141 167.373 1.00 5.46 111 ASN A N 1
ATOM 1818 C CA . ASN A 1 111 ? 36.293 115.769 168.289 1.00 5.97 111 ASN A CA 1
ATOM 1819 C C . ASN A 1 111 ? 35.700 116.005 169.670 1.00 6.34 111 ASN A C 1
ATOM 1820 O O . ASN A 1 111 ? 36.447 116.177 170.632 1.00 7.02 111 ASN A O 1
ATOM 1831 N N . ASP A 1 112 ? 34.370 116.060 169.767 1.00 6.26 112 ASP A N 1
ATOM 1832 C CA . ASP A 1 112 ? 33.670 116.187 171.050 1.00 7.21 112 ASP A CA 1
ATOM 1833 C C . ASP A 1 112 ? 33.550 114.849 171.793 1.00 6.93 112 ASP A C 1
ATOM 1834 O O . ASP A 1 112 ? 33.062 114.829 172.921 1.00 8.92 112 ASP A O 1
ATOM 1843 N N . HIS A 1 113 ? 33.953 113.744 171.165 1.00 6.71 113 HIS A N 1
ATOM 1844 C CA . HIS A 1 113 ? 33.568 112.407 171.618 1.00 7.19 113 HIS A CA 1
ATOM 1845 C C . HIS A 1 113 ? 34.664 111.368 171.406 1.00 6.95 113 HIS A C 1
ATOM 1846 O O . HIS A 1 113 ? 34.372 110.187 171.187 1.00 7.35 113 HIS A O 1
ATOM 1860 N N . ILE A 1 114 ? 35.926 111.753 171.454 1.00 7.35 114 ILE A N 1
ATOM 1861 C CA . ILE A 1 114 ? 36.976 110.792 171.152 1.00 7.35 114 ILE A CA 1
ATOM 1862 C C . ILE A 1 114 ? 37.041 109.636 172.158 1.00 7.80 114 ILE A C 1
ATOM 1863 O O . ILE A 1 114 ? 37.135 108.480 171.756 1.00 8.00 114 ILE A O 1
ATOM 1879 N N . PRO A 1 115 ? 36.968 109.905 173.467 1.00 8.75 115 PRO A N 1
ATOM 1880 C CA . PRO A 1 115 ? 36.944 108.776 174.405 1.00 10.20 115 PRO A CA 1
ATOM 1881 C C . PRO A 1 115 ? 35.787 107.813 174.144 1.00 8.60 115 PRO A C 1
ATOM 1882 O O . PRO A 1 115 ? 35.955 106.607 174.250 1.00 9.14 115 PRO A O 1
ATOM 1893 N N . LEU A 1 116 ? 34.627 108.344 173.792 1.00 8.16 116 LEU A N 1
ATOM 1894 C CA . LEU A 1 116 ? 33.493 107.496 173.489 1.00 7.83 116 LEU A CA 1
ATOM 1895 C C . LEU A 1 116 ? 33.784 106.630 172.273 1.00 6.83 116 LEU A C 1
ATOM 1896 O O . LEU A 1 116 ? 33.486 105.424 172.272 1.00 7.71 116 LEU A O 1
ATOM 1912 N N . MET A 1 117 ? 34.357 107.220 171.229 1.00 6.20 117 MET A N 1
ATOM 1913 C CA . MET A 1 117 ? 34.703 106.410 170.064 1.00 6.06 117 MET A CA 1
ATOM 1914 C C . MET A 1 117 ? 35.675 105.291 170.431 1.00 6.01 117 MET A C 1
ATOM 1915 O O . MET A 1 117 ? 35.523 104.161 169.986 1.00 6.48 117 MET A O 1
ATOM 1929 N N . ASN A 1 118 ? 36.676 105.608 171.248 1.00 6.24 118 ASN A N 1
ATOM 1930 C CA . ASN A 1 118 ? 37.602 104.592 171.696 1.00 7.14 118 ASN A CA 1
ATOM 1931 C C . ASN A 1 118 ? 36.909 103.494 172.491 1.00 7.17 118 ASN A C 1
ATOM 1932 O O . ASN A 1 118 ? 37.255 102.314 172.374 1.00 7.55 118 ASN A O 1
ATOM 1943 N N A SER A 1 119 ? 35.920 103.866 173.299 0.73 7.56 119 SER A N 1
ATOM 1944 N N B SER A 1 119 ? 35.929 103.874 173.301 0.27 8.21 119 SER A N 1
ATOM 1945 C CA A SER A 1 119 ? 35.207 102.866 174.082 0.73 8.71 119 SER A CA 1
ATOM 1946 C CA B SER A 1 119 ? 35.188 102.897 174.085 0.27 9.14 119 SER A CA 1
ATOM 1947 C C A SER A 1 119 ? 34.413 101.929 173.178 0.73 7.83 119 SER A C 1
ATOM 1948 C C B SER A 1 119 ? 34.427 101.936 173.179 0.27 8.05 119 SER A C 1
ATOM 1949 O O A SER A 1 119 ? 34.400 100.713 173.395 0.73 8.76 119 SER A O 1
ATOM 1950 O O B SER A 1 119 ? 34.433 100.724 173.402 0.27 8.50 119 SER A O 1
ATOM 1965 N N . TYR A 1 120 ? 33.781 102.472 172.151 1.00 7.29 120 TYR A N 1
ATOM 1966 C CA . TYR A 1 120 ? 33.086 101.630 171.195 1.00 7.33 120 TYR A CA 1
ATOM 1967 C C . TYR A 1 120 ? 34.063 100.748 170.420 1.00 7.11 120 TYR A C 1
ATOM 1968 O O . TYR A 1 120 ? 33.796 99.562 170.185 1.00 7.70 120 TYR A O 1
ATOM 1986 N N . ARG A 1 121 ? 35.198 101.314 170.011 1.00 7.19 121 ARG A N 1
ATOM 1987 C CA . ARG A 1 121 ? 36.235 100.557 169.323 1.00 6.40 121 ARG A CA 1
ATOM 1988 C C . ARG A 1 121 ? 36.666 99.359 170.137 1.00 6.61 121 ARG A C 1
ATOM 1989 O O . ARG A 1 121 ? 36.760 98.236 169.617 1.00 7.24 121 ARG A O 1
ATOM 2010 N N . ASP A 1 122 ? 36.945 99.607 171.409 1.00 7.28 122 ASP A N 1
ATOM 2011 C CA . ASP A 1 122 ? 37.479 98.582 172.288 1.00 8.83 122 ASP A CA 1
ATOM 2012 C C . ASP A 1 122 ? 36.426 97.532 172.624 1.00 10.00 122 ASP A C 1
ATOM 2013 O O . ASP A 1 122 ? 36.759 96.356 172.814 1.00 12.14 122 ASP A O 1
ATOM 2022 N N . ALA A 1 123 ? 35.161 97.917 172.698 1.00 9.14 123 ALA A N 1
ATOM 2023 C CA . ALA A 1 123 ? 34.093 96.958 172.973 1.00 9.37 123 ALA A CA 1
ATOM 2024 C C . ALA A 1 123 ? 33.876 96.061 171.754 1.00 9.30 123 ALA A C 1
ATOM 2025 O O . ALA A 1 123 ? 33.517 94.888 171.895 1.00 11.00 123 ALA A O 1
ATOM 2032 N N . GLY A 1 124 ? 34.056 96.600 170.558 1.00 8.33 124 GLY A N 1
ATOM 2033 C CA . GLY A 1 124 ? 33.893 95.808 169.358 1.00 7.39 124 GLY A CA 1
ATOM 2034 C C . GLY A 1 124 ? 32.454 95.404 169.105 1.00 7.42 124 GLY A C 1
ATOM 2035 O O . GLY A 1 124 ? 31.516 96.000 169.656 1.00 8.52 124 GLY A O 1
ATOM 2039 N N . PRO A 1 125 ? 32.260 94.396 168.249 1.00 7.69 125 PRO A N 1
ATOM 2040 C CA . PRO A 1 125 ? 33.310 93.582 167.627 1.00 7.16 125 PRO A CA 1
ATOM 2041 C C . PRO A 1 125 ? 34.101 94.343 166.576 1.00 6.16 125 PRO A C 1
ATOM 2042 O O . PRO A 1 125 ? 33.540 95.056 165.755 1.00 6.82 125 PRO A O 1
ATOM 2053 N N . ALA A 1 126 ? 35.408 94.143 166.584 1.00 5.80 126 ALA A N 1
ATOM 2054 C CA . ALA A 1 126 ? 36.244 94.698 165.546 1.00 6.32 126 ALA A CA 1
ATOM 2055 C C . ALA A 1 126 ? 36.051 93.989 164.213 1.00 5.69 126 ALA A C 1
ATOM 2056 O O . ALA A 1 126 ? 36.136 94.614 163.155 1.00 5.96 126 ALA A O 1
ATOM 2063 N N . TYR A 1 127 ? 35.845 92.676 164.255 1.00 5.58 127 TYR A N 1
ATOM 2064 C CA . TYR A 1 127 ? 35.917 91.841 163.059 1.00 6.23 127 TYR A CA 1
ATOM 2065 C C . TYR A 1 127 ? 34.610 91.091 162.860 1.00 6.99 127 TYR A C 1
ATOM 2066 O O . TYR A 1 127 ? 33.885 90.864 163.810 1.00 7.47 127 TYR A O 1
ATOM 2084 N N . PRO A 1 128 ? 34.307 90.679 161.626 1.00 7.77 128 PRO A N 1
ATOM 2085 C CA . PRO A 1 128 ? 35.104 90.884 160.410 1.00 8.06 128 PRO A CA 1
ATOM 2086 C C . PRO A 1 128 ? 35.054 92.320 159.899 1.00 6.99 128 PRO A C 1
ATOM 2087 O O . PRO A 1 128 ? 34.018 92.985 159.923 1.00 7.79 128 PRO A O 1
ATOM 2098 N N . THR A 1 129 ? 36.187 92.763 159.389 1.00 6.99 129 THR A N 1
ATOM 2099 C CA . THR A 1 129 ? 36.294 94.061 158.760 1.00 6.27 129 THR A CA 1
ATOM 2100 C C . THR A 1 129 ? 35.477 94.105 157.496 1.00 7.13 129 THR A C 1
ATOM 2101 O O . THR A 1 129 ? 35.454 93.137 156.743 1.00 10.58 129 THR A O 1
ATOM 2112 N N . GLU A 1 130 ? 34.824 95.231 157.236 1.00 5.88 130 GLU A N 1
ATOM 2113 C CA . GLU A 1 130 ? 34.078 95.449 156.002 1.00 7.11 130 GLU A CA 1
ATOM 2114 C C . GLU A 1 130 ? 34.881 96.397 155.136 1.00 6.49 130 GLU A C 1
ATOM 2115 O O . GLU A 1 130 ? 35.216 97.489 155.578 1.00 8.40 130 GLU A O 1
ATOM 2127 N N . VAL A 1 131 ? 35.171 96.003 153.902 1.00 7.51 131 VAL A N 1
ATOM 2128 C CA . VAL A 1 131 ? 35.879 96.862 152.966 1.00 8.05 131 VAL A CA 1
ATOM 2129 C C . VAL A 1 131 ? 34.914 97.552 152.016 1.00 8.49 131 VAL A C 1
ATOM 2130 O O . VAL A 1 131 ? 34.139 96.883 151.327 1.00 10.82 131 VAL A O 1
ATOM 2143 N N . ILE A 1 132 ? 34.959 98.871 151.970 1.00 6.52 132 ILE A N 1
ATOM 2144 C CA . ILE A 1 132 ? 34.251 99.639 150.969 1.00 7.65 132 ILE A CA 1
ATOM 2145 C C . ILE A 1 132 ? 35.325 100.170 150.030 1.00 6.78 132 ILE A C 1
ATOM 2146 O O . ILE A 1 132 ? 36.224 100.848 150.474 1.00 9.37 132 ILE A O 1
ATOM 2162 N N . ASP A 1 133 ? 35.226 99.864 148.746 1.00 6.57 133 ASP A N 1
ATOM 2163 C CA . ASP A 1 133 ? 36.249 100.227 147.769 1.00 6.79 133 ASP A CA 1
ATOM 2164 C C . ASP A 1 133 ? 35.508 100.774 146.557 1.00 6.34 133 ASP A C 1
ATOM 2165 O O . ASP A 1 133 ? 34.811 100.032 145.878 1.00 8.12 133 ASP A O 1
ATOM 2174 N N . GLU A 1 134 ? 35.588 102.085 146.347 1.00 5.55 134 GLU A N 1
ATOM 2175 C CA . GLU A 1 134 ? 34.758 102.744 145.346 1.00 6.52 134 GLU A CA 1
ATOM 2176 C C . GLU A 1 134 ? 35.488 103.920 144.719 1.00 5.08 134 GLU A C 1
ATOM 2177 O O . GLU A 1 134 ? 36.162 104.684 145.407 1.00 5.70 134 GLU A O 1
ATOM 2189 N N . PHE A 1 135 ? 35.269 104.107 143.423 1.00 5.93 135 PHE A N 1
ATOM 2190 C CA . PHE A 1 135 ? 35.565 105.366 142.774 1.00 5.51 135 PHE A CA 1
ATOM 2191 C C . PHE A 1 135 ? 34.544 106.420 143.187 1.00 5.67 135 PHE A C 1
ATOM 2192 O O . PHE A 1 135 ? 33.433 106.096 143.612 1.00 6.59 135 PHE A O 1
ATOM 2209 N N . ALA A 1 136 ? 34.922 107.683 143.033 1.00 5.62 136 ALA A N 1
ATOM 2210 C CA . ALA A 1 136 ? 34.017 108.811 143.240 1.00 6.46 136 ALA A CA 1
ATOM 2211 C C . ALA A 1 136 ? 34.173 109.830 142.153 1.00 7.17 136 ALA A C 1
ATOM 2212 O O . ALA A 1 136 ? 35.214 109.920 141.492 1.00 8.42 136 ALA A O 1
ATOM 2219 N N . THR A 1 137 ? 33.125 110.622 142.001 1.00 7.54 137 THR A N 1
ATOM 2220 C CA . THR A 1 137 ? 33.106 111.764 141.106 1.00 8.22 137 THR A CA 1
ATOM 2221 C C . THR A 1 137 ? 33.384 113.020 141.911 1.00 8.35 137 THR A C 1
ATOM 2222 O O . THR A 1 137 ? 32.657 113.345 142.853 1.00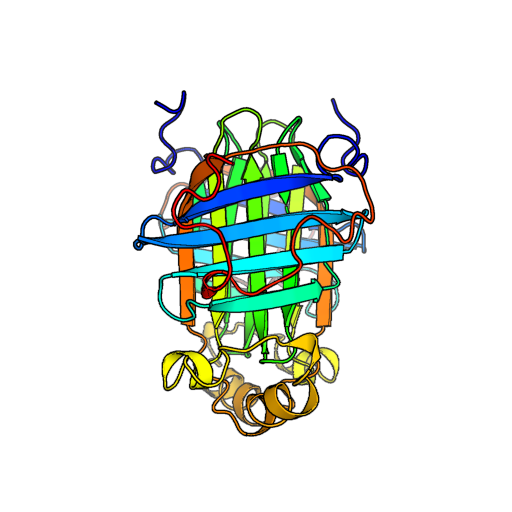 8.78 137 THR A O 1
ATOM 2233 N N . ILE A 1 138 ? 34.437 113.740 141.537 1.00 8.89 138 ILE A N 1
ATOM 2234 C CA . ILE A 1 138 ? 34.756 115.007 142.183 1.00 9.21 138 ILE A CA 1
ATOM 2235 C C . ILE A 1 138 ? 33.836 116.084 141.614 1.00 10.11 138 ILE A C 1
ATOM 2236 O O . ILE A 1 138 ? 33.766 116.284 140.402 1.00 12.49 138 ILE A O 1
ATOM 2252 N N . THR A 1 139 ? 33.100 116.748 142.489 1.00 9.62 139 THR A N 1
ATOM 2253 C CA . THR A 1 139 ? 32.130 117.742 142.058 1.00 11.06 139 THR A CA 1
ATOM 2254 C C . THR A 1 139 ? 32.545 119.169 142.404 1.00 11.72 139 THR A C 1
ATOM 2255 O O . THR A 1 139 ? 31.946 120.105 141.894 1.00 13.60 139 THR A O 1
ATOM 2266 N N . PHE A 1 140 ? 33.559 119.351 143.238 1.00 11.05 140 PHE A N 1
ATOM 2267 C CA . PHE A 1 140 ? 34.013 120.677 143.630 1.00 11.50 140 PHE A CA 1
ATOM 2268 C C . PHE A 1 140 ? 35.445 120.561 144.098 1.00 10.65 140 PHE A C 1
ATOM 2269 O O . PHE A 1 140 ? 35.768 119.676 144.880 1.00 10.4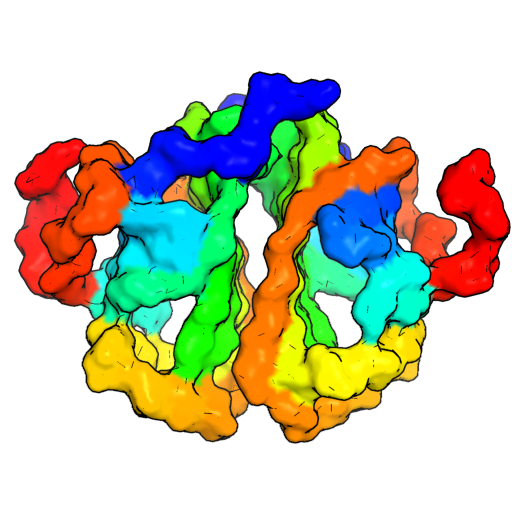5 140 PHE A O 1
ATOM 2286 N N . VAL A 1 141 ? 36.291 121.473 143.629 1.00 11.71 141 VAL A N 1
ATOM 2287 C CA . VAL A 1 141 ? 37.668 121.579 144.096 1.00 12.71 141 VAL A CA 1
ATOM 2288 C C . VAL A 1 141 ? 38.043 123.049 144.192 1.00 12.52 141 VAL A C 1
ATOM 2289 O O . VAL A 1 141 ? 37.784 123.823 143.262 1.00 15.41 141 VAL A O 1
ATOM 2302 N N . ARG A 1 142 ? 38.680 123.429 145.290 1.00 11.75 142 ARG A N 1
ATOM 2303 C CA . ARG A 1 142 ? 39.230 124.764 145.443 1.00 13.36 142 ARG A CA 1
ATOM 2304 C C . ARG A 1 142 ? 40.469 124.693 146.309 1.00 13.53 142 ARG A C 1
ATOM 2305 O O . ARG A 1 142 ? 40.734 123.689 146.963 1.00 12.78 142 ARG A O 1
ATOM 2326 N N . ASP A 1 143 ? 41.239 125.774 146.291 1.00 12.96 143 ASP A N 1
ATOM 2327 C CA . ASP A 1 143 ? 42.385 125.948 147.164 1.00 13.94 143 ASP A CA 1
ATOM 2328 C C . ASP A 1 143 ? 42.073 126.940 148.255 1.00 14.65 143 ASP A C 1
ATOM 2329 O O . ASP A 1 143 ? 41.620 128.048 147.971 1.00 16.60 143 ASP A O 1
ATOM 2338 N N . CYS A 1 144 ? 42.391 126.571 149.488 1.00 12.73 144 CYS A N 1
ATOM 2339 C CA . CYS A 1 144 ? 42.031 127.359 150.653 1.00 12.49 144 CYS A CA 1
ATOM 2340 C C . CYS A 1 144 ? 43.209 127.726 151.506 1.00 13.20 144 CYS A C 1
ATOM 2341 O O . CYS A 1 144 ? 43.033 128.318 152.565 1.00 14.71 144 CYS A O 1
ATOM 2349 N N . GLY A 1 145 ? 44.409 127.370 151.064 1.00 14.05 145 GLY A N 1
ATOM 2350 C CA . GLY A 1 145 ? 45.590 127.586 151.872 1.00 14.76 145 GLY A CA 1
ATOM 2351 C C . GLY A 1 145 ? 45.679 126.568 152.992 1.00 13.31 145 GLY A C 1
ATOM 2352 O O . GLY A 1 145 ? 44.758 125.788 153.203 1.00 12.68 145 GLY A O 1
ATOM 2356 N N . ALA A 1 146 ? 46.795 126.587 153.703 1.00 12.68 146 ALA A N 1
ATOM 2357 C CA . ALA A 1 146 ? 47.051 125.675 154.805 1.00 11.83 146 ALA A CA 1
ATOM 2358 C C . ALA A 1 146 ? 46.472 126.238 156.092 1.00 11.63 146 ALA A C 1
ATOM 2359 O O . ALA A 1 146 ? 46.372 127.464 156.253 1.00 12.97 146 ALA A O 1
ATOM 2366 N N . ASN A 1 147 ? 46.108 125.356 157.013 1.00 10.75 147 ASN A N 1
ATOM 2367 C CA . ASN A 1 147 ? 45.691 125.742 158.358 1.00 11.23 147 ASN A CA 1
ATOM 2368 C C . ASN A 1 147 ? 44.534 126.727 158.404 1.00 12.11 147 ASN A C 1
ATOM 2369 O O . ASN A 1 147 ? 44.462 127.588 159.260 1.00 14.80 147 ASN A O 1
ATOM 2380 N N . ASN A 1 148 ? 43.595 126.565 157.492 1.00 10.71 148 ASN A N 1
ATOM 2381 C CA . ASN A 1 148 ? 42.439 127.442 157.413 1.00 10.82 148 ASN A CA 1
ATOM 2382 C C . ASN A 1 148 ? 41.290 126.801 158.175 1.00 9.52 148 ASN A C 1
ATOM 2383 O O . ASN A 1 148 ? 40.699 125.807 157.731 1.00 9.77 148 ASN A O 1
ATOM 2394 N N . GLU A 1 149 ? 40.968 127.370 159.328 1.00 9.74 149 GLU A N 1
ATOM 2395 C CA . GLU A 1 149 ? 39.974 126.779 160.206 1.00 9.66 149 GLU A CA 1
ATOM 2396 C C . GLU A 1 149 ? 38.532 127.097 159.832 1.00 9.09 149 GLU A C 1
ATOM 2397 O O . GLU A 1 149 ? 37.616 126.642 160.500 1.00 10.40 149 GLU A O 1
ATOM 2409 N N A SER A 1 150 ? 38.338 127.855 158.762 0.77 9.18 150 SER A N 1
ATOM 2410 N N B SER A 1 150 ? 38.328 127.840 158.748 0.23 9.33 150 SER A N 1
ATOM 2411 C CA A SER A 1 150 ? 36.996 128.175 158.307 0.77 9.64 150 SER A CA 1
ATOM 2412 C CA B SER A 1 150 ? 36.976 128.169 158.310 0.23 10.45 150 SER A CA 1
ATOM 2413 C C A SER A 1 150 ? 36.440 127.209 157.267 0.77 10.21 150 SER A C 1
ATOM 2414 C C B SER A 1 150 ? 36.429 127.211 157.253 0.23 10.22 150 SER A C 1
ATOM 2415 O O A SER A 1 150 ? 35.255 127.268 156.953 0.77 12.07 150 SER A O 1
ATOM 2416 O O B SER A 1 150 ? 35.251 127.286 156.907 0.23 11.27 150 SER A O 1
ATOM 2431 N N . VAL A 1 151 ? 37.266 126.311 156.742 1.00 9.11 151 VAL A N 1
ATOM 2432 C CA . VAL A 1 151 ? 36.855 125.457 155.640 1.00 9.37 151 VAL A CA 1
ATOM 2433 C C . VAL A 1 151 ? 35.828 124.426 156.089 1.00 8.31 151 VAL A C 1
ATOM 2434 O O . VAL A 1 151 ? 34.771 124.281 155.461 1.00 9.90 151 VAL A O 1
ATOM 2447 N N . ILE A 1 152 ? 36.135 123.698 157.158 1.00 7.60 152 ILE A N 1
ATOM 2448 C CA . ILE A 1 152 ? 35.234 122.676 157.677 1.00 7.91 152 ILE A CA 1
ATOM 2449 C C . ILE A 1 152 ? 35.015 122.988 159.146 1.00 7.70 152 ILE A C 1
ATOM 2450 O O . ILE A 1 152 ? 35.885 122.770 159.996 1.00 8.64 152 ILE A O 1
ATOM 2466 N N . ALA A 1 153 ? 33.849 123.537 159.458 1.00 8.09 153 ALA A N 1
ATOM 2467 C CA . ALA A 1 153 ? 33.601 124.043 160.802 1.00 9.71 153 ALA A CA 1
ATOM 2468 C C . ALA A 1 153 ? 32.135 123.887 161.222 1.00 9.54 153 ALA A C 1
ATOM 2469 O O . ALA A 1 153 ? 31.674 124.583 162.127 1.00 10.93 153 ALA A O 1
ATOM 2476 N N . CYS A 1 154 ? 31.424 122.930 160.633 1.00 8.75 154 CYS A N 1
ATOM 2477 C CA . CYS A 1 154 ? 30.085 122.571 161.094 1.00 9.03 154 CYS A CA 1
ATOM 2478 C C . CYS A 1 154 ? 29.706 121.238 160.441 1.00 9.13 154 CYS A C 1
ATOM 2479 O O . CYS A 1 154 ? 30.302 120.824 159.448 1.00 8.42 154 CYS A O 1
ATOM 2487 N N . ALA A 1 155 ? 28.679 120.592 160.965 1.00 9.05 155 ALA A N 1
ATOM 2488 C CA . ALA A 1 155 ? 28.157 119.402 160.313 1.00 8.77 155 ALA A CA 1
ATOM 2489 C C . ALA A 1 155 ? 27.534 119.753 158.969 1.00 8.85 155 ALA A C 1
ATOM 2490 O O . ALA A 1 155 ? 27.057 120.863 158.752 1.00 10.02 155 ALA A O 1
ATOM 2497 N N . ALA A 1 156 ? 27.496 118.781 158.070 1.00 8.41 156 ALA A N 1
ATOM 2498 C CA . ALA A 1 156 ? 26.923 118.998 156.756 1.00 9.64 156 ALA A CA 1
ATOM 2499 C C . ALA A 1 156 ? 25.472 119.476 156.810 1.00 11.25 156 ALA A C 1
ATOM 2500 O O . ALA A 1 156 ? 25.049 120.270 155.967 1.00 12.26 156 ALA A O 1
ATOM 2507 N N . SER A 1 157 ? 24.713 118.988 157.790 1.00 11.67 157 SER A N 1
ATOM 2508 C CA . SER A 1 157 ? 23.302 119.352 157.926 1.00 14.05 157 SER A CA 1
ATOM 2509 C C . SER A 1 157 ? 23.115 120.836 158.192 1.00 15.11 157 SER A C 1
ATOM 2510 O O . SER A 1 157 ? 22.024 121.354 158.007 1.00 16.89 157 SER A O 1
ATOM 2518 N N . GLU A 1 158 ? 24.176 121.520 158.616 1.00 13.97 158 GLU A N 1
ATOM 2519 C CA . GLU A 1 158 ? 24.114 122.936 158.973 1.00 15.46 158 GLU A CA 1
ATOM 2520 C C . GLU A 1 158 ? 24.583 123.838 157.853 1.00 16.02 158 GLU A C 1
ATOM 2521 O O . GLU A 1 158 ? 24.546 125.060 157.998 1.00 18.94 158 GLU A O 1
ATOM 2533 N N . LEU A 1 159 ? 24.992 123.274 156.729 1.00 16.50 159 LEU A N 1
ATOM 2534 C CA . LEU A 1 159 ? 25.433 124.049 155.587 1.00 16.52 159 LEU A CA 1
ATOM 2535 C C . LEU A 1 159 ? 24.235 124.628 154.850 1.00 19.55 159 LEU A C 1
ATOM 2536 O O . LEU A 1 159 ? 23.138 124.078 154.911 1.00 21.35 159 LEU A O 1
ATOM 2552 N N . PRO A 1 160 ? 24.443 125.744 154.142 1.00 22.30 160 PRO A N 1
ATOM 2553 C CA . PRO A 1 160 ? 23.347 126.309 153.348 1.00 24.16 160 PRO A CA 1
ATOM 2554 C C . PRO A 1 160 ? 22.955 125.349 152.231 1.00 24.31 160 PRO A C 1
ATOM 2555 O O . PRO A 1 160 ? 23.771 124.541 151.801 1.00 25.19 160 PRO A O 1
ATOM 2566 N N . LYS A 1 161 ? 21.710 125.440 151.776 1.00 27.94 161 LYS A N 1
ATOM 2567 C CA . LYS A 1 161 ? 21.178 124.458 150.842 1.00 31.74 161 LYS A CA 1
ATOM 2568 C C . LYS A 1 161 ? 21.853 124.523 149.476 1.00 31.06 161 LYS A C 1
ATOM 2569 O O . LYS A 1 161 ? 21.811 123.553 148.720 1.00 34.43 161 LYS A O 1
ATOM 2588 N N . ASN A 1 162 ? 22.500 125.645 149.173 1.00 29.37 162 ASN A N 1
ATOM 2589 C CA . ASN A 1 162 ? 23.179 125.799 147.890 1.00 30.90 162 ASN A CA 1
ATOM 2590 C C . ASN A 1 162 ? 24.664 125.425 147.939 1.00 28.92 162 ASN A C 1
ATOM 2591 O O . ASN A 1 162 ? 25.373 125.582 146.947 1.00 29.17 162 ASN A O 1
ATOM 2602 N N . PHE A 1 163 ? 25.123 124.917 149.082 1.00 24.58 163 PHE A N 1
ATOM 2603 C CA . PHE A 1 163 ? 26.517 124.503 149.236 1.00 20.82 163 PHE A CA 1
ATOM 2604 C C . PHE A 1 163 ? 26.895 123.552 148.111 1.00 21.09 163 PHE A C 1
ATOM 2605 O O . PHE A 1 163 ? 26.126 122.645 147.802 1.00 22.30 163 PHE A O 1
ATOM 2622 N N . PRO A 1 164 ? 28.090 123.720 147.512 1.00 19.60 164 PRO A N 1
ATOM 2623 C CA . PRO A 1 164 ? 29.150 124.691 147.796 1.00 20.85 164 PRO A CA 1
ATOM 2624 C C . PRO A 1 164 ? 29.085 125.949 146.932 1.00 22.35 164 PRO A C 1
ATOM 2625 O O . PRO A 1 164 ? 30.088 126.644 146.847 1.00 22.74 164 PRO A O 1
ATOM 2636 N N . ASP A 1 165 ? 27.942 126.237 146.317 1.00 26.66 165 ASP A N 1
ATOM 2637 C CA . ASP A 1 165 ? 27.839 127.390 145.425 1.00 31.28 165 ASP A CA 1
ATOM 2638 C C . ASP A 1 165 ? 28.015 128.690 146.202 1.00 31.66 165 ASP A C 1
ATOM 2639 O O . ASP A 1 165 ? 28.371 129.727 145.627 1.00 33.80 165 ASP A O 1
ATOM 2648 N N . ASN A 1 166 ? 27.746 128.639 147.502 1.00 30.58 166 ASN A N 1
ATOM 2649 C CA . ASN A 1 166 ? 27.962 129.786 148.380 1.00 31.16 166 ASN A CA 1
ATOM 2650 C C . ASN A 1 166 ? 29.447 130.099 148.546 1.00 31.51 166 ASN A C 1
ATOM 2651 O O . ASN A 1 166 ? 29.814 131.197 148.975 1.00 32.45 166 ASN A O 1
ATOM 2662 N N . LEU A 1 167 ? 30.295 129.126 148.212 1.00 28.99 167 LEU A N 1
ATOM 2663 C CA . LEU A 1 167 ? 31.739 129.304 148.254 1.00 29.01 167 LEU A CA 1
ATOM 2664 C C . LEU A 1 167 ? 32.242 129.693 146.864 1.00 31.31 167 LEU A C 1
ATOM 2665 O O . LEU A 1 167 ? 31.511 130.295 146.080 1.00 33.29 167 LEU A O 1
ATOM 2681 N N . LYS A 1 168 ? 33.496 129.337 146.576 1.00 32.44 168 LYS A N 1
ATOM 2682 C CA . LYS A 1 168 ? 34.113 129.550 145.270 1.00 31.21 168 LYS A CA 1
ATOM 2683 C C . LYS A 1 168 ? 34.562 128.195 144.718 1.00 31.44 168 LYS A C 1
ATOM 2684 O O . LYS A 1 168 ? 35.719 128.007 144.316 1.00 34.46 168 LYS A O 1
ATOM 2703 N N . THR B 1 3 ? 40.632 109.294 129.853 1.00 34.10 3 THR B N 1
ATOM 2704 C CA . THR B 1 3 ? 41.510 108.898 128.761 1.00 34.82 3 THR B CA 1
ATOM 2705 C C . THR B 1 3 ? 41.867 107.418 128.862 1.00 32.20 3 THR B C 1
ATOM 2706 O O . THR B 1 3 ? 42.582 106.892 128.005 1.00 34.07 3 THR B O 1
ATOM 2717 N N . PHE B 1 4 ? 41.370 106.758 129.910 1.00 28.37 4 PHE B N 1
ATOM 2718 C CA . PHE B 1 4 ? 41.578 105.323 130.094 1.00 24.81 4 PHE B CA 1
ATOM 2719 C C . PHE B 1 4 ? 40.398 104.663 130.823 1.00 24.96 4 PHE B C 1
ATOM 2720 O O . PHE B 1 4 ? 39.633 105.325 131.516 1.00 26.45 4 PHE B O 1
ATOM 2737 N N . ASP B 1 5 ? 40.264 103.349 130.654 1.00 23.83 5 ASP B N 1
ATOM 2738 C CA . ASP B 1 5 ? 39.246 102.550 131.352 1.00 22.40 5 ASP B CA 1
ATOM 2739 C C . ASP B 1 5 ? 39.761 102.135 132.744 1.00 19.37 5 ASP B C 1
ATOM 2740 O O . ASP B 1 5 ? 40.712 101.373 132.829 1.00 17.40 5 ASP B O 1
ATOM 2749 N N A LYS B 1 6 ? 39.149 102.650 133.807 0.49 20.20 6 LYS B N 1
ATOM 2750 N N B LYS B 1 6 ? 39.069 102.586 133.802 0.51 20.16 6 LYS B N 1
ATOM 2751 C CA A LYS B 1 6 ? 39.697 102.469 135.153 0.49 20.83 6 LYS B CA 1
ATOM 2752 C CA B LYS B 1 6 ? 39.433 102.339 135.216 0.51 20.27 6 LYS B CA 1
ATOM 2753 C C A LYS B 1 6 ? 39.404 101.076 135.744 0.49 19.39 6 LYS B C 1
ATOM 2754 C C B LYS B 1 6 ? 39.499 100.892 135.631 0.51 20.05 6 LYS B C 1
ATOM 2755 O O A LYS B 1 6 ? 39.790 100.785 136.887 0.49 18.86 6 LYS B O 1
ATOM 2756 O O B LYS B 1 6 ? 40.120 100.547 136.644 0.51 20.07 6 LYS B O 1
ATOM 2793 N N A HIS B 1 7 ? 38.767 100.211 134.950 0.49 22.11 7 HIS B N 1
ATOM 2794 N N B HIS B 1 7 ? 38.770 100.061 134.907 0.51 22.38 7 HIS B N 1
ATOM 2795 C CA A HIS B 1 7 ? 38.592 98.798 135.310 0.49 23.31 7 HIS B CA 1
ATOM 2796 C CA B HIS B 1 7 ? 38.591 98.684 135.309 0.51 23.46 7 HIS B CA 1
ATOM 2797 C C A HIS B 1 7 ? 39.277 97.814 134.349 0.49 22.00 7 HIS B C 1
ATOM 2798 C 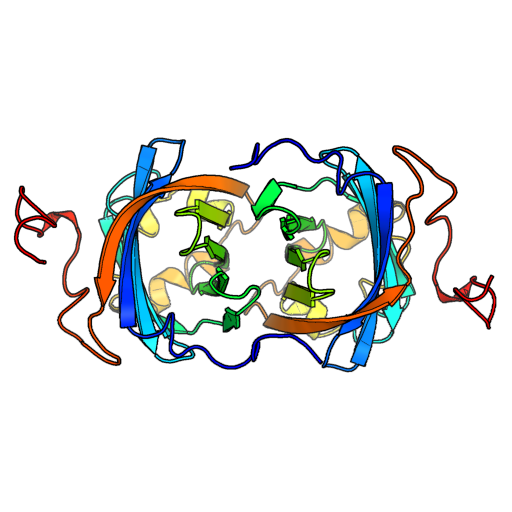C B HIS B 1 7 ? 39.291 97.759 134.332 0.51 22.04 7 HIS B C 1
ATOM 2799 O O A HIS B 1 7 ? 39.091 96.606 134.464 0.49 23.73 7 HIS B O 1
ATOM 2800 O O B HIS B 1 7 ? 39.148 96.542 134.419 0.51 23.68 7 HIS B O 1
ATOM 2827 N N . ASP B 1 8 ? 40.074 98.330 133.418 1.00 18.57 8 ASP B N 1
ATOM 2828 C CA . ASP B 1 8 ? 40.905 97.499 132.548 1.00 15.76 8 ASP B CA 1
ATOM 2829 C C . ASP B 1 8 ? 42.210 97.292 133.287 1.00 13.38 8 ASP B C 1
ATOM 2830 O O . ASP B 1 8 ? 43.006 98.221 133.410 1.00 13.11 8 ASP B O 1
ATOM 2839 N N . LEU B 1 9 ? 42.387 96.081 133.798 1.00 11.91 9 LEU B N 1
ATOM 2840 C CA . LEU B 1 9 ? 43.551 95.725 134.588 1.00 12.26 9 LEU B CA 1
ATOM 2841 C C . LEU B 1 9 ? 44.565 94.926 133.790 1.00 11.75 9 LEU B C 1
ATOM 2842 O O . LEU B 1 9 ? 45.501 94.381 134.371 1.00 12.74 9 LEU B O 1
ATOM 2858 N N . SER B 1 10 ? 44.422 94.888 132.467 1.00 12.45 10 SER B N 1
ATOM 2859 C CA . SER B 1 10 ? 45.306 94.063 131.651 1.00 14.78 10 SER B CA 1
ATOM 2860 C C . SER B 1 10 ? 46.770 94.500 131.680 1.00 14.48 10 SER B C 1
ATOM 2861 O O . SER B 1 10 ? 47.663 93.711 131.381 1.00 17.32 10 SER B O 1
ATOM 2869 N N . GLY B 1 11 ? 47.021 95.753 132.045 1.00 13.09 11 GLY B N 1
ATOM 2870 C CA . GLY B 1 11 ? 48.379 96.233 132.223 1.00 14.32 11 GLY B CA 1
ATOM 2871 C C . GLY B 1 11 ? 49.009 95.877 133.566 1.00 12.87 11 GLY B C 1
ATOM 2872 O O . GLY B 1 11 ? 50.178 96.179 133.794 1.00 12.75 11 GLY B O 1
ATOM 2876 N N . PHE B 1 12 ? 48.249 95.221 134.437 1.00 10.66 12 PHE B N 1
ATOM 2877 C CA . PHE B 1 12 ? 48.687 94.956 135.804 1.00 8.98 12 PHE B CA 1
ATOM 2878 C C . PHE B 1 12 ? 48.561 93.478 136.180 1.00 8.29 12 PHE B C 1
ATOM 2879 O O . PHE B 1 12 ? 49.448 92.947 136.823 1.00 8.85 12 PHE B O 1
ATOM 2896 N N . VAL B 1 13 ? 47.485 92.807 135.790 1.00 8.93 13 VAL B N 1
ATOM 2897 C CA . VAL B 1 13 ? 47.368 91.374 136.079 1.00 8.58 13 VAL B CA 1
ATOM 2898 C C . VAL B 1 13 ? 48.539 90.637 135.427 1.00 8.17 13 VAL B C 1
ATOM 2899 O O . VAL B 1 13 ? 48.863 90.869 134.259 1.00 9.42 13 VAL B O 1
ATOM 2912 N N . GLY B 1 14 ? 49.197 89.785 136.208 1.00 7.67 14 GLY B N 1
ATOM 2913 C CA . GLY B 1 14 ? 50.363 89.048 135.782 1.00 8.12 14 GLY B CA 1
ATOM 2914 C C . GLY B 1 14 ? 51.653 89.653 136.295 1.00 7.45 14 GLY B C 1
ATOM 2915 O O . GLY B 1 14 ? 52.685 88.994 136.265 1.00 8.20 14 GLY B O 1
ATOM 2919 N N . LYS B 1 15 ? 51.624 90.905 136.750 1.00 7.08 15 LYS B N 1
ATOM 2920 C CA . LYS B 1 15 ? 52.858 91.530 137.189 1.00 6.89 15 LYS B CA 1
ATOM 2921 C C . LYS B 1 15 ? 53.403 90.873 138.443 1.00 6.14 15 LYS B C 1
ATOM 2922 O O . LYS B 1 15 ? 52.697 90.573 139.391 1.00 6.98 15 LYS B O 1
ATOM 2941 N N . HIS B 1 16 ? 54.713 90.671 138.411 1.00 6.68 16 HIS B N 1
ATOM 2942 C CA . HIS B 1 16 ? 55.503 90.111 139.491 1.00 6.58 16 HIS B CA 1
ATOM 2943 C C . HIS B 1 16 ? 56.579 91.140 139.828 1.00 6.05 16 HIS B C 1
ATOM 2944 O O . HIS B 1 16 ? 57.393 91.472 138.955 1.00 7.56 16 HIS B O 1
ATOM 2958 N N . LEU B 1 17 ? 56.537 91.669 141.045 1.00 5.99 17 LEU B N 1
ATOM 2959 C CA . LEU B 1 17 ? 57.408 92.750 141.469 1.00 6.33 17 LEU B CA 1
ATOM 2960 C C . LEU B 1 17 ? 58.164 92.380 142.726 1.00 6.28 17 LEU B C 1
ATOM 2961 O O . LEU B 1 17 ? 57.592 91.783 143.652 1.00 7.22 17 LEU B O 1
ATOM 2977 N N . VAL B 1 18 ? 59.430 92.794 142.797 1.00 6.29 18 VAL B N 1
ATOM 2978 C CA . VAL B 1 18 ? 60.195 92.758 144.030 1.00 6.23 18 VAL B CA 1
ATOM 2979 C C . VAL B 1 18 ? 60.545 94.212 144.327 1.00 6.60 18 VAL B C 1
ATOM 2980 O O . VAL B 1 18 ? 60.898 94.978 143.419 1.00 7.14 18 VAL B O 1
ATOM 2993 N N . TYR B 1 19 ? 60.440 94.601 145.590 1.00 6.15 19 TYR B N 1
ATOM 2994 C CA . TYR B 1 19 ? 60.619 95.983 145.966 1.00 6.27 19 TYR B CA 1
ATOM 2995 C C . TYR B 1 19 ? 61.091 96.089 147.408 1.00 5.93 19 TYR B C 1
ATOM 2996 O O . TYR B 1 19 ? 60.787 95.239 148.239 1.00 6.72 19 TYR B O 1
ATOM 3014 N N . THR B 1 20 ? 61.805 97.178 147.695 1.00 5.88 20 THR B N 1
ATOM 3015 C CA . THR B 1 20 ? 62.310 97.448 149.034 1.00 6.93 20 THR B CA 1
ATOM 3016 C C . THR B 1 20 ? 61.784 98.779 149.516 1.00 5.56 20 THR B C 1
ATOM 3017 O O . THR B 1 20 ? 62.021 99.818 148.898 1.00 6.33 20 THR B O 1
ATOM 3028 N N . TYR B 1 21 ? 61.046 98.736 150.609 1.00 5.75 21 TYR B N 1
ATOM 3029 C CA . TYR B 1 21 ? 60.521 99.948 151.221 1.00 5.50 21 TYR B CA 1
ATOM 3030 C C . TYR B 1 21 ? 61.656 100.802 151.743 1.00 6.13 21 TYR B C 1
ATOM 3031 O O . TYR B 1 21 ? 62.743 100.315 152.048 1.00 6.78 21 TYR B O 1
ATOM 3049 N N . ASP B 1 22 ? 61.364 102.082 151.940 1.00 6.08 22 ASP B N 1
ATOM 3050 C CA . ASP B 1 22 ? 62.334 103.022 152.468 1.00 7.66 22 ASP B CA 1
ATOM 3051 C C . ASP B 1 22 ? 62.679 102.724 153.907 1.00 9.46 22 ASP B C 1
ATOM 3052 O O . ASP B 1 22 ? 63.676 103.288 154.386 1.00 14.57 22 ASP B O 1
ATOM 3061 N N . ASN B 1 23 ? 61.957 101.872 154.611 1.00 7.39 23 ASN B N 1
ATOM 3062 C CA . ASN B 1 23 ? 62.356 101.407 155.934 1.00 7.75 23 ASN B CA 1
ATOM 3063 C C . ASN B 1 23 ? 63.238 100.165 155.885 1.00 7.79 23 ASN B C 1
ATOM 3064 O O . ASN B 1 23 ? 63.557 99.585 156.923 1.00 8.63 23 ASN B O 1
ATOM 3075 N N . GLY B 1 24 ? 63.644 99.773 154.676 1.00 7.34 24 GLY B N 1
ATOM 3076 C CA . GLY B 1 24 ? 64.541 98.664 154.476 1.00 8.81 24 GLY B CA 1
ATOM 3077 C C . GLY B 1 24 ? 63.896 97.305 154.283 1.00 7.71 24 GLY B C 1
ATOM 3078 O O . GLY B 1 24 ? 64.601 96.339 154.001 1.00 9.12 24 GLY B O 1
ATOM 3082 N N . TRP B 1 25 ? 62.577 97.206 154.418 1.00 7.10 25 TRP B N 1
ATOM 3083 C CA . TRP B 1 25 ? 61.926 95.900 154.344 1.00 6.90 25 TRP B CA 1
ATOM 3084 C C . TRP B 1 25 ? 61.707 95.509 152.889 1.00 6.87 25 TRP B C 1
ATOM 3085 O O . TRP B 1 25 ? 61.143 96.278 152.115 1.00 7.73 25 TRP B O 1
ATOM 3106 N N . GLU B 1 26 ? 62.076 94.281 152.525 1.00 7.20 26 GLU B N 1
ATOM 3107 C CA . GLU B 1 26 ? 61.962 93.801 151.142 1.00 6.97 26 GLU B CA 1
ATOM 3108 C C . GLU B 1 26 ? 60.769 92.858 150.994 1.00 6.34 26 GLU B C 1
ATOM 3109 O O . GLU B 1 26 ? 60.627 91.901 151.762 1.00 6.95 26 GLU B O 1
ATOM 3121 N N . TYR B 1 27 ? 59.945 93.150 149.992 1.00 6.19 27 TYR B N 1
ATOM 3122 C CA . TYR B 1 27 ? 58.683 92.483 149.703 1.00 5.94 27 TYR B CA 1
ATOM 3123 C C . TYR B 1 27 ? 58.627 92.073 148.240 1.00 5.93 27 TYR B C 1
ATOM 3124 O O . TYR B 1 27 ? 59.399 92.522 147.400 1.00 6.91 27 TYR B O 1
ATOM 3142 N N . GLU B 1 28 ? 57.655 91.237 147.940 1.00 6.62 28 GLU B N 1
ATOM 3143 C CA . GLU B 1 28 ? 57.426 90.739 146.600 1.00 6.19 28 GLU B CA 1
ATOM 3144 C C . GLU B 1 28 ? 55.940 90.459 146.453 1.00 5.63 28 GLU B C 1
ATOM 3145 O O . GLU B 1 28 ? 55.313 89.903 147.365 1.00 6.77 28 GLU B O 1
ATOM 3157 N N . ILE B 1 29 ? 55.378 90.845 145.318 1.00 5.36 29 ILE B N 1
ATOM 3158 C CA . ILE B 1 29 ? 53.980 90.588 145.034 1.00 5.34 29 ILE B CA 1
ATOM 3159 C C . ILE B 1 29 ? 53.824 90.010 143.646 1.00 4.87 29 ILE B C 1
ATOM 3160 O O . ILE B 1 29 ? 54.628 90.270 142.752 1.00 5.61 29 ILE B O 1
ATOM 3176 N N . TYR B 1 30 ? 52.754 89.239 143.468 1.00 5.07 30 TYR B N 1
ATOM 3177 C CA . TYR B 1 30 ? 52.388 88.686 142.177 1.00 5.46 30 TYR B CA 1
ATOM 3178 C C . TYR B 1 30 ? 50.888 88.871 142.023 1.00 5.57 30 TYR B C 1
ATOM 3179 O O . TYR B 1 30 ? 50.103 88.350 142.823 1.00 5.90 30 TYR B O 1
ATOM 3197 N N . VAL B 1 31 ? 50.501 89.649 141.021 1.00 5.62 31 VAL B N 1
ATOM 3198 C CA . VAL B 1 31 ? 49.105 89.963 140.774 1.00 6.06 31 VAL B CA 1
ATOM 3199 C C . VAL B 1 31 ? 48.525 88.828 139.931 1.00 6.36 31 VAL B C 1
ATOM 3200 O O . VAL B 1 31 ? 48.741 88.745 138.728 1.00 7.92 31 VAL B O 1
ATOM 3213 N N . LYS B 1 32 ? 47.858 87.903 140.601 1.00 7.21 32 LYS B N 1
ATOM 3214 C CA . LYS B 1 32 ? 47.524 86.613 140.026 1.00 6.92 32 LYS B CA 1
ATOM 3215 C C . LYS B 1 32 ? 46.302 86.644 139.114 1.00 6.92 32 LYS B C 1
ATOM 3216 O O . LYS B 1 32 ? 46.229 85.898 138.135 1.00 7.97 32 LYS B O 1
ATOM 3235 N N . ASN B 1 33 ? 45.338 87.485 139.447 1.00 7.03 33 ASN B N 1
ATOM 3236 C CA . ASN B 1 33 ? 44.165 87.700 138.612 1.00 7.78 33 ASN B CA 1
ATOM 3237 C C . ASN B 1 33 ? 43.496 88.995 139.078 1.00 7.71 33 ASN B C 1
ATOM 3238 O O . ASN B 1 33 ? 44.068 89.722 139.873 1.00 7.83 33 ASN B O 1
ATOM 3249 N N . GLU B 1 34 ? 42.316 89.300 138.558 1.00 8.58 34 GLU B N 1
ATOM 3250 C CA . GLU B 1 34 ? 41.706 90.595 138.796 1.00 9.71 34 GLU B CA 1
ATOM 3251 C C . GLU B 1 34 ? 41.320 90.835 140.239 1.00 8.47 34 GLU B C 1
ATOM 3252 O O . GLU B 1 34 ? 41.033 91.981 140.600 1.00 9.67 34 GLU B O 1
ATOM 3264 N N . ASN B 1 35 ? 41.299 89.794 141.067 1.00 7.56 35 ASN B N 1
ATOM 3265 C CA . ASN B 1 35 ? 40.960 89.997 142.477 1.00 7.92 35 ASN B CA 1
ATOM 3266 C C . ASN B 1 35 ? 41.779 89.167 143.442 1.00 6.71 35 ASN B C 1
ATOM 3267 O O . ASN B 1 35 ? 41.340 88.919 144.563 1.00 6.98 35 ASN B O 1
ATOM 3278 N N . THR B 1 36 ? 42.996 88.799 143.061 1.00 6.58 36 THR B N 1
ATOM 3279 C CA . THR B 1 36 ? 43.815 87.923 143.889 1.00 7.11 36 THR B CA 1
ATOM 3280 C C . THR B 1 36 ? 45.280 88.225 143.723 1.00 6.59 36 THR B C 1
ATOM 3281 O O . THR B 1 36 ? 45.729 88.497 142.611 1.00 7.39 36 THR B O 1
ATOM 3292 N N . LEU B 1 37 ? 46.028 88.141 144.813 1.00 6.24 37 LEU B N 1
ATOM 3293 C CA . LEU B 1 37 ? 47.475 88.190 144.730 1.00 5.74 37 LEU B CA 1
ATOM 3294 C C . LEU B 1 37 ? 48.096 87.119 145.598 1.00 5.59 37 LEU B C 1
ATOM 3295 O O . LEU B 1 37 ? 47.494 86.620 146.541 1.00 6.09 37 LEU B O 1
ATOM 3311 N N . ASP B 1 38 ? 49.338 86.791 145.265 1.00 5.61 38 ASP B N 1
ATOM 3312 C CA . ASP B 1 38 ? 50.233 86.078 146.165 1.00 5.54 38 ASP B CA 1
ATOM 3313 C C . ASP B 1 38 ? 51.304 87.086 146.610 1.00 5.49 38 ASP B C 1
ATOM 3314 O O . ASP B 1 38 ? 51.637 88.008 145.862 1.00 5.73 38 ASP B O 1
ATOM 3323 N N . TYR B 1 39 ? 51.860 86.918 147.805 1.00 5.21 39 TYR B N 1
ATOM 3324 C CA . TYR B 1 39 ? 52.953 87.790 148.212 1.00 5.39 39 TYR B CA 1
ATOM 3325 C C . TYR B 1 39 ? 53.939 87.043 149.091 1.00 5.19 39 TYR B C 1
ATOM 3326 O O . TYR B 1 39 ? 53.633 86.005 149.685 1.00 5.67 39 TYR B O 1
ATOM 3344 N N . ARG B 1 40 ? 55.134 87.601 149.166 1.00 5.42 40 ARG B N 1
ATOM 3345 C CA . ARG B 1 40 ? 56.235 86.936 149.829 1.00 5.69 40 ARG B CA 1
ATOM 3346 C C . ARG B 1 40 ? 57.135 87.999 150.436 1.00 5.68 40 ARG B C 1
ATOM 3347 O O . ARG B 1 40 ? 57.606 88.903 149.745 1.00 6.88 40 ARG B O 1
ATOM 3368 N N . ILE B 1 41 ? 57.362 87.907 151.738 1.00 5.22 41 ILE B N 1
ATOM 3369 C CA . ILE B 1 41 ? 58.110 88.921 152.469 1.00 5.98 41 ILE B CA 1
ATOM 3370 C C . ILE B 1 41 ? 59.520 88.387 152.703 1.00 6.06 41 ILE B C 1
ATOM 3371 O O . ILE B 1 41 ? 59.700 87.269 153.203 1.00 7.06 41 ILE B O 1
ATOM 3387 N N . HIS B 1 42 ? 60.520 89.166 152.307 1.00 6.41 42 HIS B N 1
ATOM 3388 C CA . HIS B 1 42 ? 61.895 88.731 152.380 1.00 8.10 42 HIS B CA 1
ATOM 3389 C C . HIS B 1 42 ? 62.589 89.178 153.648 1.00 9.90 42 HIS B C 1
ATOM 3390 O O . HIS B 1 42 ? 63.403 88.448 154.187 1.00 14.14 42 HIS B O 1
ATOM 3405 N N . SER B 1 43 ? 62.310 90.379 154.113 1.00 8.55 43 SER B N 1
ATOM 3406 C CA . SER B 1 43 ? 63.020 90.920 155.269 1.00 8.62 43 SER B CA 1
ATOM 3407 C C . SER B 1 43 ? 62.143 91.893 156.016 1.00 8.76 43 SER B C 1
ATOM 3408 O O . SER B 1 43 ? 61.065 92.264 155.562 1.00 9.97 43 SER B O 1
ATOM 3416 N N . GLY B 1 44 ? 62.642 92.338 157.160 1.00 9.75 44 GLY B N 1
ATOM 3417 C CA . GLY B 1 44 ? 61.987 93.365 157.944 1.00 9.27 44 GLY B CA 1
ATOM 3418 C C . GLY B 1 44 ? 61.205 92.798 159.100 1.00 9.06 44 GLY B C 1
ATOM 3419 O O . GLY B 1 44 ? 61.456 91.687 159.580 1.00 10.31 44 GLY B O 1
ATOM 3423 N N . LEU B 1 45 ? 60.194 93.543 159.499 1.00 9.20 45 LEU B N 1
ATOM 3424 C CA . LEU B 1 45 ? 59.424 93.230 160.690 1.00 9.86 45 LEU B CA 1
ATOM 3425 C C . LEU B 1 45 ? 58.888 91.807 160.672 1.00 8.20 45 LEU B C 1
ATOM 3426 O O . LEU B 1 45 ? 58.915 91.116 161.697 1.00 9.10 45 LEU B O 1
ATOM 3442 N N . VAL B 1 46 ? 58.381 91.404 159.509 1.00 8.19 46 VAL B N 1
ATOM 3443 C CA . VAL B 1 46 ? 57.734 90.102 159.344 1.00 8.18 46 VAL B CA 1
ATOM 3444 C C . VAL B 1 46 ? 58.389 89.316 158.203 1.00 7.52 46 VAL B C 1
ATOM 3445 O O . VAL B 1 46 ? 57.745 88.583 157.465 1.00 8.16 46 VAL B O 1
ATOM 3458 N N . GLY B 1 47 ? 59.712 89.441 158.125 1.00 8.89 47 GLY B N 1
ATOM 3459 C CA . GLY B 1 47 ? 60.500 88.708 157.158 1.00 9.24 47 GLY B CA 1
ATOM 3460 C C . GLY B 1 47 ? 60.191 87.223 157.184 1.00 8.19 47 GLY B C 1
ATOM 3461 O O . GLY B 1 47 ? 60.079 86.603 158.241 1.00 9.09 47 GLY B O 1
ATOM 3465 N N . ASN B 1 48 ? 60.055 86.674 155.982 1.00 8.39 48 ASN B N 1
ATOM 3466 C CA . ASN B 1 48 ? 59.803 85.263 155.721 1.00 7.97 48 ASN B CA 1
ATOM 3467 C C . ASN B 1 48 ? 58.349 84.821 155.736 1.00 7.72 48 ASN B C 1
ATOM 3468 O O . ASN B 1 48 ? 58.058 83.716 155.299 1.00 8.54 48 ASN B O 1
ATOM 3479 N N . ARG B 1 49 ? 57.433 85.687 156.142 1.00 6.95 49 ARG B N 1
ATOM 3480 C CA . ARG B 1 49 ? 56.014 85.433 155.984 1.00 6.20 49 ARG B CA 1
ATOM 3481 C C . ARG B 1 49 ? 55.665 85.378 154.495 1.00 5.62 49 ARG B C 1
ATOM 3482 O O . ARG B 1 49 ? 56.179 86.168 153.709 1.00 6.33 49 ARG B O 1
ATOM 3503 N N . TRP B 1 50 ? 54.750 84.491 154.104 1.00 5.85 50 TRP B N 1
ATOM 3504 C CA . TRP B 1 50 ? 54.256 84.493 152.737 1.00 5.75 50 TRP B CA 1
ATOM 3505 C C . TRP B 1 50 ? 52.824 83.964 152.684 1.00 5.27 50 TRP B C 1
ATOM 3506 O O . TRP B 1 50 ? 52.353 83.286 153.602 1.00 6.16 50 TRP B O 1
ATOM 3527 N N . VAL B 1 51 ? 52.135 84.316 151.612 1.00 5.45 51 VAL B N 1
ATOM 3528 C CA . VAL B 1 51 ? 50.694 84.187 151.491 1.00 5.32 51 VAL B CA 1
ATOM 3529 C C . VAL B 1 51 ? 50.352 83.890 150.031 1.00 5.75 51 VAL B C 1
ATOM 3530 O O . VAL B 1 51 ? 50.828 84.578 149.127 1.00 6.40 51 VAL B O 1
ATOM 3543 N N . LYS B 1 52 ? 49.459 82.928 149.815 1.00 6.03 52 LYS B N 1
ATOM 3544 C CA . LYS B 1 52 ? 48.893 82.700 148.501 1.00 6.85 52 LYS B CA 1
ATOM 3545 C C . LYS B 1 52 ? 47.405 82.963 148.503 1.00 6.15 52 LYS B C 1
ATOM 3546 O O . LYS B 1 52 ? 46.698 82.738 149.502 1.00 7.38 52 LYS B O 1
ATOM 3565 N N . ASP B 1 53 ? 46.915 83.418 147.359 1.00 6.37 53 ASP B N 1
ATOM 3566 C CA . ASP B 1 53 ? 45.481 83.522 147.123 1.00 7.34 53 ASP B CA 1
ATOM 3567 C C . ASP B 1 53 ? 44.775 84.511 148.050 1.00 7.29 53 ASP B C 1
ATOM 3568 O O . ASP B 1 53 ? 43.657 84.278 148.486 1.00 9.51 53 ASP B O 1
ATOM 3577 N N . GLN B 1 54 ? 45.431 85.624 148.321 1.00 6.43 54 GLN B N 1
ATOM 3578 C CA . GLN B 1 54 ? 44.805 86.693 149.072 1.00 6.33 54 GLN B CA 1
ATOM 3579 C C . GLN B 1 54 ? 43.826 87.445 148.173 1.00 5.82 54 GLN B C 1
ATOM 3580 O O . GLN B 1 54 ? 44.209 87.979 147.134 1.00 6.81 54 GLN B O 1
ATOM 3594 N N A GLN B 1 55 ? 42.556 87.485 148.561 0.52 6.44 55 GLN B N 1
ATOM 3595 N N B GLN B 1 55 ? 42.560 87.484 148.572 0.48 6.47 55 GLN B N 1
ATOM 3596 C CA A GLN B 1 55 ? 41.571 88.247 147.806 0.52 6.95 55 GLN B CA 1
ATOM 3597 C CA B GLN B 1 55 ? 41.557 88.254 147.849 0.48 6.93 55 GLN B CA 1
ATOM 3598 C C A GLN B 1 55 ? 41.850 89.722 148.014 0.52 5.99 55 GLN B C 1
ATOM 3599 C C B GLN B 1 55 ? 41.878 89.728 148.017 0.48 5.93 55 GLN B C 1
ATOM 3600 O O A GLN B 1 55 ? 42.136 90.157 149.129 0.52 6.82 55 GLN B O 1
ATOM 3601 O O B GLN B 1 55 ? 42.228 90.171 149.113 0.48 6.96 55 GLN B O 1
ATOM 3628 N N . ALA B 1 56 ? 41.722 90.492 146.944 1.00 5.78 56 ALA B N 1
ATOM 3629 C CA . ALA B 1 56 ? 42.071 91.898 146.989 1.00 5.70 56 ALA B CA 1
ATOM 3630 C C . ALA B 1 56 ? 41.193 92.696 146.062 1.00 5.67 56 ALA B C 1
ATOM 3631 O O . ALA B 1 56 ? 40.606 92.171 145.126 1.00 8.58 56 ALA B O 1
ATOM 3638 N N . TYR B 1 57 ? 41.164 93.993 146.310 1.00 5.75 57 TYR B N 1
ATOM 3639 C CA . TYR B 1 57 ? 40.456 94.974 145.525 1.00 5.35 57 TYR B CA 1
ATOM 3640 C C . TYR B 1 57 ? 41.476 95.705 144.675 1.00 5.20 57 TYR B C 1
ATOM 3641 O O . TYR B 1 57 ? 42.331 96.415 145.215 1.00 5.66 57 TYR B O 1
ATOM 3659 N N . ILE B 1 58 ? 41.415 95.494 143.366 1.00 5.09 58 ILE B N 1
ATOM 3660 C CA . ILE B 1 58 ? 42.432 95.983 142.447 1.00 6.09 58 ILE B CA 1
ATOM 3661 C C . ILE B 1 58 ? 41.758 96.931 141.468 1.00 6.24 58 ILE B C 1
ATOM 3662 O O . ILE B 1 58 ? 40.780 96.552 140.830 1.00 7.95 58 ILE B O 1
ATOM 3678 N N . VAL B 1 59 ? 42.280 98.156 141.351 1.00 5.97 59 VAL B N 1
ATOM 3679 C CA . VAL B 1 59 ? 41.707 99.153 140.477 1.00 6.16 59 VAL B CA 1
ATOM 3680 C C . VAL B 1 59 ? 42.826 99.912 139.783 1.00 5.91 59 VAL B C 1
ATOM 3681 O O . VAL B 1 59 ? 43.981 99.881 140.200 1.00 6.61 59 VAL B O 1
ATOM 3694 N N . ARG B 1 60 ? 42.459 100.600 138.711 1.00 5.81 60 ARG B N 1
ATOM 3695 C CA . ARG B 1 60 ? 43.364 101.458 137.951 1.00 6.13 60 ARG B CA 1
ATOM 3696 C C . ARG B 1 60 ? 43.043 102.912 138.239 1.00 6.75 60 ARG B C 1
ATOM 3697 O O . ARG B 1 60 ? 41.906 103.336 138.041 1.00 8.24 60 ARG B O 1
ATOM 3718 N N . VAL B 1 61 ? 44.034 103.658 138.720 1.00 6.42 61 VAL B N 1
ATOM 3719 C CA . VAL B 1 61 ? 43.819 105.036 139.154 1.00 6.41 61 VAL B CA 1
ATOM 3720 C C . VAL B 1 61 ? 44.568 106.053 138.290 1.00 7.71 61 VAL B C 1
ATOM 3721 O O . VAL B 1 61 ? 44.451 107.254 138.515 1.00 9.12 61 VAL B O 1
ATOM 3734 N N . GLY B 1 62 ? 45.314 105.576 137.304 1.00 8.79 62 GLY B N 1
ATOM 3735 C CA . GLY B 1 62 ? 45.987 106.420 136.334 1.00 9.45 62 GLY B CA 1
ATOM 3736 C C . GLY B 1 62 ? 46.334 105.562 135.131 1.00 9.19 62 GLY B C 1
ATOM 3737 O O . GLY B 1 62 ? 46.188 104.338 135.173 1.00 9.62 62 GLY B O 1
ATOM 3741 N N . GLU B 1 63 ? 46.810 106.180 134.058 1.00 10.50 63 GLU B N 1
ATOM 3742 C CA . GLU B 1 63 ? 47.104 105.427 132.848 1.00 12.00 63 GLU B CA 1
ATOM 3743 C C . GLU B 1 63 ? 47.944 104.182 133.134 1.00 11.15 63 GLU B C 1
ATOM 3744 O O . GLU B 1 63 ? 47.662 103.114 132.594 1.00 12.70 63 GLU B O 1
ATOM 3756 N N . SER B 1 64 ? 48.977 104.322 133.954 1.00 10.50 64 SER B N 1
ATOM 3757 C CA . SER B 1 64 ? 49.812 103.177 134.312 1.00 10.14 64 SER B CA 1
ATOM 3758 C C . SER B 1 64 ? 50.031 103.096 135.813 1.00 8.72 64 SER B C 1
ATOM 3759 O O . SER B 1 64 ? 51.120 102.778 136.268 1.00 10.94 64 SER B O 1
ATOM 3767 N N . ILE B 1 65 ? 48.980 103.403 136.560 1.00 7.49 65 ILE B N 1
ATOM 3768 C CA . ILE B 1 65 ? 49.053 103.390 138.007 1.00 6.90 65 ILE B CA 1
ATOM 3769 C C . ILE B 1 65 ? 47.870 102.583 138.550 1.00 5.99 65 ILE B C 1
ATOM 3770 O O . ILE B 1 65 ? 46.720 102.811 138.169 1.00 6.55 65 ILE B O 1
ATOM 3787 N N . TYR B 1 66 ? 48.190 101.636 139.426 1.00 5.84 66 TYR B N 1
ATOM 3788 C CA . TYR B 1 66 ? 47.220 100.702 139.957 1.00 5.30 66 TYR B CA 1
ATOM 3789 C C . TYR B 1 66 ? 47.248 100.725 141.465 1.00 5.32 66 TYR B C 1
ATOM 3790 O O . TYR B 1 66 ? 48.258 101.028 142.094 1.00 6.63 66 TYR B O 1
ATOM 3808 N N . LYS B 1 67 ? 46.102 100.411 142.057 1.00 5.48 67 LYS B N 1
ATOM 3809 C CA . LYS B 1 67 ? 45.931 100.340 143.496 1.00 5.51 67 LYS B CA 1
ATOM 3810 C C . LYS B 1 67 ? 45.430 98.947 143.860 1.00 5.24 67 LYS B C 1
ATOM 3811 O O . LYS B 1 67 ? 44.565 98.392 143.176 1.00 6.12 67 LYS B O 1
ATOM 3830 N N A ILE B 1 68 ? 45.953 98.388 144.939 0.61 4.22 68 ILE B N 1
ATOM 3831 N N B ILE B 1 68 ? 46.017 98.384 144.913 0.39 5.38 68 ILE B N 1
ATOM 3832 C CA A ILE B 1 68 ? 45.554 97.068 145.383 0.61 4.77 68 ILE B CA 1
ATOM 3833 C CA B ILE B 1 68 ? 45.637 97.088 145.458 0.39 5.31 68 ILE B CA 1
ATOM 3834 C C A ILE B 1 68 ? 45.464 97.066 146.918 0.61 4.75 68 ILE B C 1
ATOM 3835 C C B ILE B 1 68 ? 45.379 97.260 146.940 0.39 5.09 68 ILE B C 1
ATOM 3836 O O A ILE B 1 68 ? 46.434 97.401 147.614 0.61 4.46 68 ILE B O 1
ATOM 3837 O O B ILE B 1 68 ? 46.185 97.855 147.650 0.39 5.53 68 ILE B O 1
ATOM 3868 N N . SER B 1 69 ? 44.283 96.708 147.429 1.00 4.90 69 SER B N 1
ATOM 3869 C CA . SER B 1 69 ? 43.990 96.782 148.844 1.00 4.88 69 SER B CA 1
ATOM 3870 C C . SER B 1 69 ? 43.364 95.493 149.331 1.00 4.49 69 SER B C 1
ATOM 3871 O O . SER B 1 69 ? 42.646 94.825 148.584 1.00 6.16 69 SER B O 1
ATOM 3880 N N . TRP B 1 70 ? 43.597 95.157 150.596 1.00 4.32 70 TRP B N 1
ATOM 3881 C CA . TRP B 1 70 ? 43.040 93.923 151.139 1.00 4.31 70 TRP B CA 1
ATOM 3882 C C . TRP B 1 70 ? 43.057 93.941 152.643 1.00 4.44 70 TRP B C 1
ATOM 3883 O O . TRP B 1 70 ? 43.715 94.779 153.271 1.00 4.58 70 TRP B O 1
ATOM 3904 N N . THR B 1 71 ? 42.311 93.004 153.215 1.00 4.84 71 THR B N 1
ATOM 3905 C CA . THR B 1 71 ? 42.311 92.774 154.648 1.00 5.65 71 THR B CA 1
ATOM 3906 C C . THR B 1 71 ? 42.741 91.337 154.907 1.00 5.74 71 THR B C 1
ATOM 3907 O O . THR B 1 71 ? 42.467 90.458 154.106 1.00 8.08 71 THR B O 1
ATOM 3918 N N . GLU B 1 72 ? 43.438 91.111 156.018 1.00 6.16 72 GLU B N 1
ATOM 3919 C CA . GLU B 1 72 ? 44.094 89.849 156.310 1.00 6.16 72 GLU B CA 1
ATOM 3920 C C . GLU B 1 72 ? 43.477 89.131 157.494 1.00 5.76 72 GLU B C 1
ATOM 3921 O O . GLU B 1 72 ? 42.887 89.754 158.381 1.00 6.24 72 GLU B O 1
ATOM 3933 N N . PRO B 1 73 ? 43.714 87.817 157.599 1.00 6.24 73 PRO B N 1
ATOM 3934 C CA . PRO B 1 73 ? 43.183 87.042 158.738 1.00 6.87 73 PRO B CA 1
ATOM 3935 C C . PRO B 1 73 ? 43.755 87.430 160.100 1.00 5.98 73 PRO B C 1
ATOM 3936 O O . PRO B 1 73 ? 43.223 87.030 161.124 1.00 6.81 73 PRO B O 1
ATOM 3947 N N . THR B 1 74 ? 44.859 88.170 160.088 1.00 5.21 74 THR B N 1
ATOM 3948 C CA . THR B 1 74 ? 45.494 88.701 161.289 1.00 5.64 74 THR B CA 1
ATOM 3949 C C . THR B 1 74 ? 44.840 89.998 161.798 1.00 4.82 74 THR B C 1
ATOM 3950 O O . THR B 1 74 ? 45.157 90.437 162.907 1.00 5.87 74 THR B O 1
ATOM 3961 N N . GLY B 1 75 ? 43.989 90.614 160.975 1.00 4.97 75 GLY B N 1
ATOM 3962 C CA . GLY B 1 75 ? 43.438 91.937 161.267 1.00 5.23 75 GLY B CA 1
ATOM 3963 C C . GLY B 1 75 ? 44.121 93.069 160.533 1.00 5.13 75 GLY B C 1
ATOM 3964 O O . GLY B 1 75 ? 43.638 94.191 160.573 1.00 6.02 75 GLY B O 1
ATOM 3968 N N . THR B 1 76 ? 45.233 92.795 159.871 1.00 4.67 76 THR B N 1
ATOM 3969 C CA . THR B 1 76 ? 45.957 93.829 159.118 1.00 4.49 76 THR B CA 1
ATOM 3970 C C . THR B 1 76 ? 45.170 94.255 157.886 1.00 4.27 76 THR B C 1
ATOM 3971 O O . THR B 1 76 ? 44.567 93.436 157.203 1.00 5.76 76 THR B O 1
ATOM 3982 N N . ASP B 1 77 ? 45.219 95.556 157.592 1.00 3.91 77 ASP B N 1
ATOM 3983 C CA . ASP B 1 77 ? 44.711 96.118 156.344 1.00 4.62 77 ASP B CA 1
ATOM 3984 C C . ASP B 1 77 ? 45.899 96.654 155.546 1.00 4.03 77 ASP B C 1
ATOM 3985 O O . ASP B 1 77 ? 46.838 97.176 156.126 1.00 4.57 77 ASP B O 1
ATOM 3994 N N . VAL B 1 78 ? 45.827 96.541 154.223 1.00 4.08 78 VAL B N 1
ATOM 3995 C CA . VAL B 1 78 ? 46.905 96.990 153.341 1.00 4.17 78 VAL B CA 1
ATOM 3996 C C . VAL B 1 78 ? 46.334 97.747 152.165 1.00 3.85 78 VAL B C 1
ATOM 3997 O O . VAL B 1 78 ? 45.323 97.335 151.594 1.00 4.42 78 VAL B O 1
ATOM 4010 N N . SER B 1 79 ? 47.020 98.822 151.752 1.00 4.04 79 SER B N 1
ATOM 4011 C CA . SER B 1 79 ? 46.693 99.479 150.499 1.00 4.52 79 SER B CA 1
ATOM 4012 C C . SER B 1 79 ? 47.976 99.940 149.824 1.00 4.23 79 SER B C 1
ATOM 4013 O O . SER B 1 79 ? 48.747 100.704 150.398 1.00 5.05 79 SER B O 1
ATOM 4021 N N . LEU B 1 80 ? 48.183 99.463 148.605 1.00 4.32 80 LEU B N 1
ATOM 4022 C CA . LEU B 1 80 ? 49.377 99.714 147.812 1.00 5.01 80 LEU B CA 1
ATOM 4023 C C . LEU B 1 80 ? 49.057 100.502 146.558 1.00 4.86 80 LEU B C 1
ATOM 4024 O O . LEU B 1 80 ? 47.995 100.334 145.966 1.00 6.51 80 LEU B O 1
ATOM 4040 N N . ILE B 1 81 ? 50.020 101.308 146.125 1.00 4.56 81 ILE B N 1
ATOM 4041 C CA . ILE B 1 81 ? 50.025 101.951 144.822 1.00 5.28 81 ILE B CA 1
ATOM 4042 C C . ILE B 1 81 ? 51.247 101.483 144.059 1.00 5.12 81 ILE B C 1
ATOM 4043 O O . ILE B 1 81 ? 52.370 101.548 144.558 1.00 6.01 81 ILE B O 1
ATOM 4059 N N . VAL B 1 82 ? 51.018 101.027 142.827 1.00 5.38 82 VAL B N 1
ATOM 4060 C CA . VAL B 1 82 ? 52.074 100.633 141.912 1.00 5.94 82 VAL B CA 1
ATOM 4061 C C . VAL B 1 82 ? 51.968 101.524 140.680 1.00 6.18 82 VAL B C 1
ATOM 4062 O O . VAL B 1 82 ? 51.046 101.405 139.874 1.00 6.57 82 VAL B O 1
ATOM 4075 N N . ASN B 1 83 ? 52.901 102.453 140.567 1.00 6.59 83 ASN B N 1
ATOM 4076 C CA . ASN B 1 83 ? 52.979 103.363 139.435 1.00 6.95 83 ASN B CA 1
ATOM 4077 C C . ASN B 1 83 ? 54.033 102.813 138.490 1.00 7.23 83 ASN B C 1
ATOM 4078 O O . ASN B 1 83 ? 55.230 103.018 138.672 1.00 8.34 83 ASN B O 1
ATOM 4089 N N . LEU B 1 84 ? 53.585 102.064 137.498 1.00 7.82 84 LEU B N 1
ATOM 4090 C CA . LEU B 1 84 ? 54.509 101.401 136.607 1.00 9.09 84 LEU B CA 1
ATOM 4091 C C . LEU B 1 84 ? 55.187 102.407 135.691 1.00 10.62 84 LEU B C 1
ATOM 4092 O O . LEU B 1 84 ? 56.354 102.248 135.364 1.00 12.88 84 LEU B O 1
ATOM 4108 N N . GLY B 1 85 ? 54.481 103.449 135.277 1.00 10.51 85 GLY B N 1
ATOM 4109 C CA . GLY B 1 85 ? 55.042 104.392 134.330 1.00 12.76 85 GLY B CA 1
ATOM 4110 C C . GLY B 1 85 ? 56.224 105.155 134.886 1.00 12.30 85 GLY B C 1
ATOM 4111 O O . GLY B 1 85 ? 57.171 105.444 134.162 1.00 15.07 85 GLY B O 1
ATOM 4115 N N . ASP B 1 86 ? 56.167 105.491 136.167 1.00 10.46 86 ASP B N 1
ATOM 4116 C CA . ASP B 1 86 ? 57.236 106.222 136.840 1.00 11.54 86 ASP B CA 1
ATOM 4117 C C . ASP B 1 86 ? 58.120 105.343 137.707 1.00 11.40 86 ASP B C 1
ATOM 4118 O O . ASP B 1 86 ? 59.026 105.846 138.359 1.00 13.53 86 ASP B O 1
ATOM 4127 N N A SER B 1 87 ? 57.851 104.038 137.697 0.45 11.08 87 SER B N 1
ATOM 4128 N N B SER B 1 87 ? 57.858 104.042 137.721 0.55 10.36 87 SER B N 1
ATOM 4129 C CA A SER B 1 87 ? 58.512 103.069 138.579 0.45 10.80 87 SER B CA 1
ATOM 4130 C CA B SER B 1 87 ? 58.580 103.129 138.602 0.55 9.64 87 SER B CA 1
ATOM 4131 C C A SER B 1 87 ? 58.530 103.536 140.035 0.45 10.23 87 SER B C 1
ATOM 4132 C C B SER B 1 87 ? 58.553 103.655 140.029 0.55 9.08 87 SER B C 1
ATOM 4133 O O A SER B 1 87 ? 59.580 103.565 140.677 0.45 12.61 87 SER B O 1
ATOM 4134 O O B SER B 1 87 ? 59.594 103.873 140.642 0.55 10.50 87 SER B O 1
ATOM 4149 N N . LEU B 1 88 ? 57.353 103.888 140.539 1.00 8.27 88 LEU B N 1
ATOM 4150 C CA . LEU B 1 88 ? 57.171 104.382 141.899 1.00 7.54 88 LEU B CA 1
ATOM 4151 C C . LEU B 1 88 ? 56.230 103.402 142.590 1.00 6.31 88 LEU B C 1
ATOM 4152 O O . LEU B 1 88 ? 55.275 102.916 141.990 1.00 7.41 88 LEU B O 1
ATOM 4169 N N . PHE B 1 89 ? 56.500 103.134 143.851 1.00 5.94 89 PHE B N 1
ATOM 4170 C CA . PHE B 1 89 ? 55.683 102.228 144.652 1.00 5.74 89 PHE B CA 1
ATOM 4171 C C . PHE B 1 89 ? 55.433 102.887 145.993 1.00 5.34 89 PHE B C 1
ATOM 4172 O O . PHE B 1 89 ? 56.344 103.487 146.551 1.00 5.83 89 PHE B O 1
ATOM 4189 N N . HIS B 1 90 ? 54.210 102.775 146.516 1.00 5.02 90 HIS B N 1
ATOM 4190 C CA . HIS B 1 90 ? 53.929 103.288 147.840 1.00 4.83 90 HIS B CA 1
ATOM 4191 C C . HIS B 1 90 ? 52.999 102.320 148.546 1.00 4.74 90 HIS B C 1
ATOM 4192 O O . HIS B 1 90 ? 51.983 101.914 147.981 1.00 6.68 90 HIS B O 1
ATOM 4206 N N . GLY B 1 91 ? 53.322 101.973 149.783 1.00 4.33 91 GLY B N 1
ATOM 4207 C CA . GLY B 1 91 ? 52.477 101.095 150.562 1.00 4.37 91 GLY B CA 1
ATOM 4208 C C . GLY B 1 91 ? 52.062 101.704 151.879 1.00 4.48 91 GLY B C 1
ATOM 4209 O O . GLY B 1 91 ? 52.837 102.417 152.525 1.00 5.22 91 GLY B O 1
ATOM 4213 N N . THR B 1 92 ? 50.850 101.370 152.289 1.00 4.68 92 THR B N 1
ATOM 4214 C CA . THR B 1 92 ? 50.336 101.647 153.615 1.00 4.94 92 THR B CA 1
ATOM 4215 C C . THR B 1 92 ? 49.872 100.338 154.237 1.00 4.58 92 THR B C 1
ATOM 4216 O O . THR B 1 92 ? 49.066 99.628 153.643 1.00 5.70 92 THR B O 1
ATOM 4227 N N . ILE B 1 93 ? 50.395 100.031 155.410 1.00 4.68 93 ILE B N 1
ATOM 4228 C CA . ILE B 1 93 ? 50.052 98.825 156.138 1.00 4.91 93 ILE B CA 1
ATOM 4229 C C . ILE B 1 93 ? 49.530 99.271 157.500 1.00 4.73 93 ILE B C 1
ATOM 4230 O O . ILE B 1 93 ? 50.185 100.028 158.217 1.00 6.48 93 ILE B O 1
ATOM 4246 N N . PHE B 1 94 ? 48.352 98.784 157.856 1.00 4.21 94 PHE B N 1
ATOM 4247 C CA . PHE B 1 94 ? 47.705 99.104 159.113 1.00 4.54 94 PHE B CA 1
ATOM 4248 C C . PHE B 1 94 ? 47.788 97.860 159.999 1.00 4.52 94 PHE B C 1
ATOM 4249 O O . PHE B 1 94 ? 46.949 96.955 159.889 1.00 4.94 94 PHE B O 1
ATOM 4266 N N . PHE B 1 95 ? 48.815 97.790 160.845 1.00 4.95 95 PHE B N 1
ATOM 4267 C CA . PHE B 1 95 ? 49.059 96.603 161.650 1.00 5.09 95 PHE B CA 1
ATOM 4268 C C . PHE B 1 95 ? 48.308 96.680 162.973 1.00 5.02 95 PHE B C 1
ATOM 4269 O O . PHE B 1 95 ? 48.373 97.699 163.675 1.00 5.91 95 PHE B O 1
ATOM 4286 N N . PRO B 1 96 ? 47.682 95.587 163.391 1.00 5.07 96 PRO B N 1
ATOM 4287 C CA . PRO B 1 96 ? 47.190 95.530 164.768 1.00 5.36 96 PRO B CA 1
ATOM 4288 C C . PRO B 1 96 ? 48.336 95.610 165.752 1.00 5.45 96 PRO B C 1
ATOM 4289 O O . PRO B 1 96 ? 49.479 95.206 165.496 1.00 5.98 96 PRO B O 1
ATOM 4300 N N . ARG B 1 97 ? 48.014 96.079 166.952 1.00 5.46 97 ARG B N 1
ATOM 4301 C CA . ARG B 1 97 ? 49.012 96.261 167.975 1.00 6.68 97 ARG B CA 1
ATOM 4302 C C . ARG B 1 97 ? 49.709 94.947 168.318 1.00 6.18 97 ARG B C 1
ATOM 4303 O O . ARG B 1 97 ? 50.923 94.941 168.545 1.00 7.35 97 ARG B O 1
ATOM 4324 N N . TRP B 1 98 ? 48.980 93.836 168.354 1.00 6.32 98 TRP B N 1
ATOM 4325 C CA . TRP B 1 98 ? 49.591 92.572 168.731 1.00 6.42 98 TRP B CA 1
ATOM 4326 C C . TRP B 1 98 ? 50.658 92.137 167.729 1.00 6.85 98 TRP B C 1
ATOM 4327 O O . TRP B 1 98 ? 51.617 91.457 168.102 1.00 7.17 98 TRP B O 1
ATOM 4348 N N . VAL B 1 99 ? 50.499 92.510 166.462 1.00 6.02 99 VAL B N 1
ATOM 4349 C CA . VAL B 1 99 ? 51.510 92.203 165.463 1.00 6.08 99 VAL B CA 1
ATOM 4350 C C . VAL B 1 99 ? 52.768 93.004 165.735 1.00 7.21 99 VAL B C 1
ATOM 4351 O O . VAL B 1 99 ? 53.869 92.478 165.662 1.00 8.52 99 VAL B O 1
ATOM 4364 N N . MET B 1 100 ? 52.623 94.284 166.076 1.00 7.32 100 MET B N 1
ATOM 4365 C CA . MET B 1 100 ? 53.793 95.092 166.408 1.00 8.42 100 MET B CA 1
ATOM 4366 C C . MET B 1 100 ? 54.474 94.525 167.636 1.00 9.28 100 MET B C 1
ATOM 4367 O O . MET B 1 100 ? 55.687 94.572 167.746 1.00 11.27 100 MET B O 1
ATOM 4381 N N . ASN B 1 101 ? 53.702 94.017 168.587 1.00 9.47 101 ASN B N 1
ATOM 4382 C CA . ASN B 1 101 ? 54.282 93.528 169.831 1.00 10.56 101 ASN B CA 1
ATOM 4383 C C . ASN B 1 101 ? 55.058 92.228 169.635 1.00 10.54 101 ASN B C 1
ATOM 4384 O O . ASN B 1 101 ? 56.078 92.018 170.295 1.00 13.38 101 ASN B O 1
ATOM 4395 N N . ASN B 1 102 ? 54.576 91.352 168.762 1.00 9.87 102 ASN B N 1
ATOM 4396 C CA . ASN B 1 102 ? 55.231 90.066 168.517 1.00 11.10 102 ASN B CA 1
ATOM 4397 C C . ASN B 1 102 ? 55.045 89.661 167.062 1.00 8.92 102 ASN B C 1
ATOM 4398 O O . ASN B 1 102 ? 54.267 88.762 166.755 1.00 9.13 102 ASN B O 1
ATOM 4409 N N . PRO B 1 103 ? 55.780 90.309 166.170 1.00 8.02 103 PRO B N 1
ATOM 4410 C CA . PRO B 1 103 ? 55.531 90.102 164.746 1.00 7.72 103 PRO B CA 1
ATOM 4411 C C . PRO B 1 103 ? 55.840 88.692 164.274 1.00 7.74 103 PRO B C 1
ATOM 4412 O O . PRO B 1 103 ? 55.273 88.234 163.291 1.00 7.62 103 PRO B O 1
ATOM 4423 N N . GLU B 1 104 ? 56.730 87.993 164.975 1.00 8.45 104 GLU B N 1
ATOM 4424 C CA . GLU B 1 104 ? 57.088 86.640 164.619 1.00 9.04 104 GLU B CA 1
ATOM 4425 C C . GLU B 1 104 ? 55.880 85.712 164.630 1.00 8.66 104 GLU B C 1
ATOM 4426 O O . GLU B 1 104 ? 55.877 84.686 163.945 1.00 9.36 104 GLU B O 1
ATOM 4438 N N A LYS B 1 105 ? 54.847 86.065 165.380 0.33 8.53 105 LYS B N 1
ATOM 4439 N N B LYS B 1 105 ? 54.851 86.059 165.395 0.67 8.43 105 LYS B N 1
ATOM 4440 C CA A LYS B 1 105 ? 53.630 85.262 165.392 0.33 8.54 105 LYS B CA 1
ATOM 4441 C CA B LYS B 1 105 ? 53.618 85.269 165.397 0.67 8.38 105 LYS B CA 1
ATOM 4442 C C A LYS B 1 105 ? 52.999 85.138 164.009 0.33 7.89 105 LYS B C 1
ATOM 4443 C C B LYS B 1 105 ? 52.992 85.144 164.011 0.67 7.78 105 LYS B C 1
ATOM 4444 O O A LYS B 1 105 ? 52.289 84.169 163.739 0.33 9.05 105 LYS B O 1
ATOM 4445 O O B LYS B 1 105 ? 52.275 84.178 163.747 0.67 9.32 105 LYS B O 1
ATOM 4482 N N . THR B 1 106 ? 53.258 86.112 163.141 1.00 6.81 106 THR B N 1
ATOM 4483 C CA . THR B 1 106 ? 52.677 86.108 161.814 1.00 6.93 106 THR B CA 1
ATOM 4484 C C . THR B 1 106 ? 53.573 85.476 160.764 1.00 6.48 106 THR B C 1
ATOM 4485 O O . THR B 1 106 ? 53.181 85.374 159.611 1.00 7.13 106 THR B O 1
ATOM 4496 N N . VAL B 1 107 ? 54.785 85.089 161.154 1.00 6.91 107 VAL B N 1
ATOM 4497 C CA . VAL B 1 107 ? 55.769 84.617 160.195 1.00 7.29 107 VAL B CA 1
ATOM 4498 C C . VAL B 1 107 ? 55.606 83.126 159.967 1.00 7.97 107 VAL B C 1
ATOM 4499 O O . VAL B 1 107 ? 56.036 82.299 160.772 1.00 10.05 107 VAL B O 1
ATOM 4512 N N . CYS B 1 108 ? 54.963 82.804 158.856 1.00 7.47 108 CYS B N 1
ATOM 4513 C CA . CYS B 1 108 ? 54.575 81.463 158.502 1.00 8.07 108 CYS B CA 1
ATOM 4514 C C . CYS B 1 108 ? 54.105 81.504 157.070 1.00 7.49 108 CYS B C 1
ATOM 4515 O O . CYS B 1 108 ? 53.977 82.590 156.475 1.00 8.35 108 CYS B O 1
ATOM 4523 N N . PHE B 1 109 ? 53.856 80.313 156.508 1.00 7.96 109 PHE B N 1
ATOM 4524 C CA . PHE B 1 109 ? 53.037 80.190 155.304 1.00 7.43 109 PHE B CA 1
ATOM 4525 C C . PHE B 1 109 ? 51.605 80.306 155.784 1.00 7.19 109 PHE B C 1
ATOM 4526 O O . PHE B 1 109 ? 51.053 79.364 156.390 1.00 7.88 109 PHE B O 1
ATOM 4543 N N . GLN B 1 110 ? 50.989 81.467 155.600 1.00 6.94 110 GLN B N 1
ATOM 4544 C CA . GLN B 1 110 ? 49.745 81.748 156.295 1.00 6.83 110 GLN B CA 1
ATOM 4545 C C . GLN B 1 110 ? 48.638 80.783 155.913 1.00 7.09 110 GLN B C 1
ATOM 4546 O O . GLN B 1 110 ? 47.770 80.484 156.732 1.00 7.43 110 GLN B O 1
ATOM 4560 N N . ASN B 1 111 ? 48.676 80.283 154.679 1.00 7.21 111 ASN B N 1
ATOM 4561 C CA . ASN B 1 111 ? 47.594 79.443 154.194 1.00 7.35 111 ASN B CA 1
ATOM 4562 C C . ASN B 1 111 ? 47.404 78.189 155.033 1.00 8.14 111 ASN B C 1
ATOM 4563 O O . ASN B 1 111 ? 46.317 77.609 155.040 1.00 9.35 111 ASN B O 1
ATOM 4574 N N . ASP B 1 112 ? 48.467 77.734 155.690 1.00 8.07 112 ASP B N 1
ATOM 4575 C CA . ASP B 1 112 ? 48.403 76.573 156.568 1.00 8.94 112 ASP B CA 1
ATOM 4576 C C . ASP B 1 112 ? 48.046 76.915 158.017 1.00 8.16 112 ASP B C 1
ATOM 4577 O O . ASP B 1 112 ? 47.967 76.012 158.857 1.00 8.79 112 ASP B O 1
ATOM 4586 N N . HIS B 1 113 ? 47.788 78.187 158.302 1.00 6.87 113 HIS B N 1
ATOM 4587 C CA . HIS B 1 113 ? 47.646 78.668 159.671 1.00 6.85 113 HIS B CA 1
ATOM 4588 C C . HIS B 1 113 ? 46.591 79.747 159.805 1.00 6.58 113 HIS B C 1
ATOM 4589 O O . HIS B 1 113 ? 46.708 80.626 160.662 1.00 6.72 113 HIS B O 1
ATOM 4603 N N . ILE B 1 114 ? 45.546 79.682 158.998 1.00 6.59 114 ILE B N 1
ATOM 4604 C CA . ILE B 1 114 ? 44.492 80.683 159.102 1.00 6.96 114 ILE B CA 1
ATOM 4605 C C . ILE B 1 114 ? 43.783 80.638 160.466 1.00 6.72 114 ILE B C 1
ATOM 4606 O O . ILE B 1 114 ? 43.589 81.682 161.081 1.00 6.66 114 ILE B O 1
ATOM 4622 N N . PRO B 1 115 ? 43.451 79.440 160.986 1.00 6.76 115 PRO B N 1
ATOM 4623 C CA . PRO B 1 115 ? 42.871 79.412 162.330 1.00 6.90 115 PRO B CA 1
ATOM 4624 C C . PRO B 1 115 ? 43.769 80.047 163.380 1.00 6.04 115 PRO B C 1
ATOM 4625 O O . PRO B 1 115 ? 43.289 80.745 164.267 1.00 6.47 115 PRO B O 1
ATOM 4636 N N . LEU B 1 116 ? 45.071 79.791 163.305 1.00 6.10 116 LEU B N 1
ATOM 4637 C CA . LEU B 1 116 ? 46.005 80.403 164.241 1.00 6.04 116 LEU B CA 1
ATOM 4638 C C . LEU B 1 116 ? 45.985 81.927 164.104 1.00 5.32 116 LEU B C 1
ATOM 4639 O O . LEU B 1 116 ? 45.928 82.640 165.104 1.00 5.79 116 LEU B O 1
ATOM 4655 N N . MET B 1 117 ? 46.052 82.428 162.882 1.00 5.11 117 MET B N 1
ATOM 4656 C CA . MET B 1 117 ? 46.055 83.884 162.700 1.00 5.64 117 MET B CA 1
ATOM 4657 C C . MET B 1 117 ? 44.766 84.502 163.253 1.00 5.62 117 MET B C 1
ATOM 4658 O O . MET B 1 117 ? 44.784 85.545 163.881 1.00 5.86 117 MET B O 1
ATOM 4672 N N . ASN B 1 118 ? 43.634 83.851 162.989 1.00 5.91 118 ASN B N 1
ATOM 4673 C CA . ASN B 1 118 ? 42.364 84.351 163.510 1.00 6.59 118 ASN B CA 1
ATOM 4674 C C . ASN B 1 118 ? 42.334 84.333 165.037 1.00 6.28 118 ASN B C 1
ATOM 4675 O O . ASN B 1 118 ? 41.771 85.229 165.667 1.00 7.08 118 ASN B O 1
ATOM 4686 N N A SER B 1 119 ? 42.930 83.303 165.630 0.70 5.90 119 SER B N 1
ATOM 4687 N N B SER B 1 119 ? 42.929 83.297 165.630 0.30 6.68 119 SER B N 1
ATOM 4688 C CA A SER B 1 119 ? 42.968 83.200 167.080 0.70 6.22 119 SER B CA 1
ATOM 4689 C CA B SER B 1 119 ? 42.999 83.197 167.085 0.30 7.34 119 SER B CA 1
ATOM 4690 C C A SER B 1 119 ? 43.822 84.336 167.675 0.70 5.96 119 SER B C 1
ATOM 4691 C C B SER B 1 119 ? 43.798 84.360 167.644 0.30 6.13 119 SER B C 1
ATOM 4692 O O A SER B 1 119 ? 43.454 84.964 168.678 0.70 6.61 119 SER B O 1
ATOM 4693 O O B SER B 1 119 ? 43.373 85.021 168.596 0.30 7.44 119 SER B O 1
ATOM 4708 N N . TYR B 1 120 ? 44.967 84.599 167.060 1.00 6.08 120 TYR B N 1
ATOM 4709 C CA . TYR B 1 120 ? 45.806 85.706 167.501 1.00 6.17 120 TYR B CA 1
ATOM 4710 C C . TYR B 1 120 ? 45.075 87.037 167.313 1.00 5.88 120 TYR B C 1
ATOM 4711 O O . TYR B 1 120 ? 45.105 87.896 168.179 1.00 6.56 120 TYR B O 1
ATOM 4730 N N . ARG B 1 121 ? 44.418 87.198 166.182 1.00 6.05 121 ARG B N 1
ATOM 4731 C CA . ARG B 1 121 ? 43.660 88.417 165.887 1.00 6.26 121 ARG B CA 1
ATOM 4732 C C . ARG B 1 121 ? 42.602 88.659 166.944 1.00 6.41 121 ARG B C 1
ATOM 4733 O O . ARG B 1 121 ? 42.464 89.783 167.453 1.00 6.54 121 ARG B O 1
ATOM 4754 N N . ASP B 1 122 ? 41.816 87.625 167.238 1.00 6.37 122 ASP B N 1
ATOM 4755 C CA . ASP B 1 122 ? 40.705 87.765 168.144 1.00 7.21 122 ASP B CA 1
ATOM 4756 C C . ASP B 1 122 ? 41.151 87.956 169.581 1.00 7.60 122 ASP B C 1
ATOM 4757 O O . ASP B 1 122 ? 40.411 88.557 170.365 1.00 9.64 122 ASP B O 1
ATOM 4766 N N . ALA B 1 123 ? 42.327 87.460 169.951 1.00 7.23 123 ALA B N 1
ATOM 4767 C CA . ALA B 1 123 ? 42.855 87.679 171.271 1.00 7.92 123 ALA B CA 1
ATOM 4768 C C . ALA B 1 123 ? 43.368 89.098 171.425 1.00 7.43 123 ALA B C 1
ATOM 4769 O O . ALA B 1 123 ? 43.291 89.662 172.505 1.00 9.33 123 ALA B O 1
ATOM 4776 N N . GLY B 1 124 ? 43.915 89.664 170.352 1.00 7.30 124 GLY B N 1
ATOM 4777 C CA . GLY B 1 124 ? 44.422 91.009 170.403 1.00 7.41 124 GLY B CA 1
ATOM 4778 C C . GLY B 1 124 ? 45.671 91.128 171.245 1.00 7.83 124 GLY B C 1
ATOM 4779 O O . GLY B 1 124 ? 46.359 90.146 171.519 1.00 8.57 124 GLY B O 1
ATOM 4783 N N . PRO B 1 125 ? 45.997 92.361 171.639 1.00 7.60 125 PRO B N 1
ATOM 4784 C CA . PRO B 1 125 ? 45.220 93.585 171.417 1.00 7.60 125 PRO B CA 1
ATOM 4785 C C . PRO B 1 125 ? 45.207 94.034 169.967 1.00 7.00 125 PRO B C 1
ATOM 4786 O O . PRO B 1 125 ? 46.244 94.077 169.303 1.00 7.50 125 PRO B O 1
ATOM 4797 N N . ALA B 1 126 ? 44.032 94.406 169.483 1.00 6.67 126 ALA B N 1
ATOM 4798 C CA . ALA B 1 126 ? 43.924 94.957 168.152 1.00 6.36 126 ALA B CA 1
ATOM 4799 C C . ALA B 1 126 ? 44.510 96.368 168.080 1.00 5.58 126 ALA B C 1
ATOM 4800 O O . ALA B 1 126 ? 45.072 96.752 167.056 1.00 6.09 126 ALA B O 1
ATOM 4807 N N . TYR B 1 127 ? 44.361 97.138 169.154 1.00 5.59 127 TYR B N 1
ATOM 4808 C CA . TYR B 1 127 ? 44.593 98.571 169.103 1.00 6.31 127 TYR B CA 1
ATOM 4809 C C . TYR B 1 127 ? 45.623 98.997 170.143 1.00 7.23 127 TYR B C 1
ATOM 4810 O O . TYR B 1 127 ? 45.827 98.316 171.151 1.00 7.93 127 TYR B O 1
ATOM 4828 N N . PRO B 1 128 ? 46.278 100.150 169.916 1.00 7.91 128 PRO B N 1
ATOM 4829 C CA . PRO B 1 128 ? 46.112 101.044 168.760 1.00 7.83 128 PRO B CA 1
ATOM 4830 C C . PRO B 1 128 ? 46.770 100.493 167.505 1.00 7.00 128 PRO B C 1
ATOM 4831 O O . PRO B 1 128 ? 47.841 99.888 167.553 1.00 7.95 128 PRO B O 1
ATOM 4842 N N . THR B 1 129 ? 46.150 100.767 166.373 1.00 6.43 129 THR B N 1
ATOM 4843 C CA . THR B 1 129 ? 46.694 100.386 165.074 1.00 6.07 129 THR B CA 1
ATOM 4844 C C . THR B 1 129 ? 47.990 101.123 164.826 1.00 7.12 129 THR B C 1
ATOM 4845 O O . THR B 1 129 ? 48.113 102.297 165.148 1.00 9.03 129 THR B O 1
ATOM 4856 N N . GLU B 1 130 ? 48.962 100.444 164.217 1.00 6.12 130 GLU B N 1
ATOM 4857 C CA . GLU B 1 130 ? 50.208 101.061 163.780 1.00 6.99 130 GLU B CA 1
ATOM 4858 C C . GLU B 1 130 ? 50.177 101.231 162.280 1.00 6.51 130 GLU B C 1
ATOM 4859 O O . GLU B 1 130 ? 50.005 100.267 161.556 1.00 8.36 130 GLU B O 1
ATOM 4871 N N . VAL B 1 131 ? 50.370 102.453 161.804 1.00 6.95 131 VAL B N 1
ATOM 4872 C CA . VAL B 1 131 ? 50.387 102.726 160.374 1.00 6.69 131 VAL B CA 1
ATOM 4873 C C . VAL B 1 131 ? 51.816 102.798 159.872 1.00 7.06 131 VAL B C 1
ATOM 4874 O O . VAL B 1 131 ? 52.597 103.642 160.329 1.00 9.54 131 VAL B O 1
ATOM 4887 N N . ILE B 1 132 ? 52.165 101.928 158.939 1.00 5.97 132 ILE B N 1
ATOM 4888 C CA . ILE B 1 132 ? 53.440 101.958 158.245 1.00 6.79 132 ILE B CA 1
ATOM 4889 C C . ILE B 1 132 ? 53.138 102.517 156.863 1.00 6.58 132 ILE B C 1
ATOM 4890 O O . ILE B 1 132 ? 52.334 101.964 156.148 1.00 9.41 132 ILE B O 1
ATOM 4906 N N . ASP B 1 133 ? 53.754 103.630 156.506 1.00 5.81 133 ASP B N 1
ATOM 4907 C CA . ASP B 1 133 ? 53.452 104.317 155.261 1.00 5.75 133 ASP B CA 1
ATOM 4908 C C . ASP B 1 133 ? 54.780 104.670 154.609 1.00 5.79 133 ASP B C 1
ATOM 4909 O O . ASP B 1 133 ? 55.516 105.506 155.135 1.00 7.16 133 ASP B O 1
ATOM 4918 N N . GLU B 1 134 ? 55.112 104.007 153.513 1.00 5.52 134 GLU B N 1
ATOM 4919 C CA . GLU B 1 134 ? 56.448 104.129 152.942 1.00 6.43 134 GLU B CA 1
ATOM 4920 C C . GLU B 1 134 ? 56.425 103.971 151.437 1.00 5.11 134 GLU B C 1
ATOM 4921 O O . GLU B 1 134 ? 55.741 103.125 150.888 1.00 5.50 134 GLU B O 1
ATOM 4933 N N . PHE B 1 135 ? 57.254 104.771 150.779 1.00 5.48 135 PHE B N 1
ATOM 4934 C CA . PHE B 1 135 ? 57.631 104.517 149.418 1.00 5.44 135 PHE B CA 1
ATOM 4935 C C . PHE B 1 135 ? 58.543 103.297 149.351 1.00 5.60 135 PHE B C 1
ATOM 4936 O O . PHE B 1 135 ? 59.182 102.932 150.337 1.00 6.29 135 PHE B O 1
ATOM 4953 N N . ALA B 1 136 ? 58.583 102.681 148.179 1.00 5.47 136 ALA B N 1
ATOM 4954 C CA . ALA B 1 136 ? 59.514 101.604 147.924 1.00 5.77 136 ALA B CA 1
ATOM 4955 C C . ALA B 1 136 ? 60.165 101.753 146.574 1.00 5.57 136 ALA B C 1
ATOM 4956 O O . ALA B 1 136 ? 59.624 102.391 145.666 1.00 6.82 136 ALA B O 1
ATOM 4963 N N . THR B 1 137 ? 61.338 101.137 146.458 1.00 6.04 137 THR B N 1
ATOM 4964 C CA . THR B 1 137 ? 62.071 101.059 145.207 1.00 6.54 137 THR B CA 1
ATOM 4965 C C . THR B 1 137 ? 61.808 99.703 144.565 1.00 6.47 137 THR B C 1
ATOM 4966 O O . THR B 1 137 ? 62.074 98.675 145.165 1.00 7.46 137 THR B O 1
ATOM 4977 N N . ILE B 1 138 ? 61.267 99.710 143.353 1.00 7.02 138 ILE B N 1
ATOM 4978 C CA . ILE B 1 138 ? 61.029 98.492 142.594 1.00 7.07 138 ILE B CA 1
ATOM 4979 C C . ILE B 1 138 ? 62.364 98.053 142.006 1.00 8.03 138 ILE B C 1
ATOM 4980 O O . ILE B 1 138 ? 63.017 98.817 141.292 1.00 9.70 138 ILE B O 1
ATOM 4996 N N . THR B 1 139 ? 62.767 96.827 142.311 1.00 7.92 139 THR B N 1
ATOM 4997 C CA . THR B 1 139 ? 64.048 96.310 141.854 1.00 8.98 139 THR B CA 1
ATOM 4998 C C . THR B 1 139 ? 63.931 95.208 140.803 1.00 9.73 139 THR B C 1
ATOM 4999 O O . THR B 1 139 ? 64.927 94.840 140.197 1.00 12.10 139 THR B O 1
ATOM 5010 N N . PHE B 1 140 ? 62.730 94.703 140.569 1.00 9.03 140 PHE B N 1
ATOM 5011 C CA . PHE B 1 140 ? 62.490 93.646 139.613 1.00 9.36 140 PHE B CA 1
ATOM 5012 C C . PHE B 1 140 ? 61.037 93.675 139.217 1.00 8.50 140 PHE B C 1
ATOM 5013 O O . PHE B 1 140 ? 60.166 93.783 140.079 1.00 8.65 140 PHE B O 1
ATOM 5030 N N A VAL B 1 141 ? 60.778 93.554 137.919 0.56 9.14 141 VAL B N 1
ATOM 5031 N N B VAL B 1 141 ? 60.780 93.599 137.910 0.44 9.11 141 VAL B N 1
ATOM 5032 C CA A VAL B 1 141 ? 59.416 93.441 137.424 0.56 9.30 141 VAL B CA 1
ATOM 5033 C CA B VAL B 1 141 ? 59.425 93.463 137.379 0.44 9.66 141 VAL B CA 1
ATOM 5034 C C A VAL B 1 141 ? 59.371 92.540 136.201 0.56 9.66 141 VAL B C 1
ATOM 5035 C C B VAL B 1 141 ? 59.417 92.487 136.219 0.44 10.14 141 VAL B C 1
ATOM 5036 O O A VAL B 1 141 ? 60.200 92.674 135.292 0.56 12.00 141 VAL B O 1
ATOM 5037 O O B VAL B 1 141 ? 60.308 92.525 135.365 0.44 12.05 141 VAL B O 1
ATOM 5062 N N . ARG B 1 142 ? 58.412 91.626 136.168 1.00 9.63 142 ARG B N 1
ATOM 5063 C CA . ARG B 1 142 ? 58.188 90.791 135.001 1.00 10.84 142 ARG B CA 1
ATOM 5064 C C . ARG B 1 142 ? 56.699 90.488 134.891 1.00 9.37 142 ARG B C 1
ATOM 5065 O O . ARG B 1 142 ? 55.931 90.766 135.810 1.00 9.81 142 ARG B O 1
ATOM 5086 N N . ASP B 1 143 ? 56.307 89.916 133.758 1.00 9.87 143 ASP B N 1
ATOM 5087 C CA . ASP B 1 143 ? 54.927 89.497 133.525 1.00 9.78 143 ASP B CA 1
ATOM 5088 C C . ASP B 1 143 ? 54.885 87.980 133.522 1.00 9.79 143 ASP B C 1
ATOM 5089 O O . ASP B 1 143 ? 55.482 87.329 132.658 1.00 10.37 143 ASP B O 1
ATOM 5098 N N . CYS B 1 144 ? 54.141 87.423 134.464 1.00 8.96 144 CYS B N 1
ATOM 5099 C CA . CYS B 1 144 ? 54.048 85.980 134.659 1.00 8.70 144 CYS B CA 1
ATOM 5100 C C . CYS B 1 144 ? 52.658 85.441 134.373 1.00 7.66 144 CYS B C 1
ATOM 5101 O O . CYS B 1 144 ? 52.352 84.296 134.707 1.00 8.51 144 CYS B O 1
ATOM 5109 N N . GLY B 1 145 ? 51.815 86.241 133.730 1.00 7.61 145 GLY B N 1
ATOM 5110 C CA . GLY B 1 145 ? 50.489 85.809 133.350 1.00 7.20 145 GLY B CA 1
ATOM 5111 C C . GLY B 1 145 ? 49.570 85.632 134.543 1.00 7.65 145 GLY B C 1
ATOM 5112 O O . GLY B 1 145 ? 49.971 85.869 135.695 1.00 7.99 145 GLY B O 1
ATOM 5116 N N . ALA B 1 146 ? 48.342 85.205 134.283 1.00 7.45 146 ALA B N 1
ATOM 5117 C CA . ALA B 1 146 ? 47.362 84.995 135.334 1.00 8.01 146 ALA B CA 1
ATOM 5118 C C . ALA B 1 146 ? 47.377 83.569 135.832 1.00 7.82 146 ALA B C 1
ATOM 5119 O O . ALA B 1 146 ? 47.638 82.618 135.077 1.00 8.45 146 ALA B O 1
ATOM 5126 N N . ASN B 1 147 ? 47.089 83.425 137.116 1.00 7.52 147 ASN B N 1
ATOM 5127 C CA . ASN B 1 147 ? 46.885 82.107 137.721 1.00 8.85 147 ASN B CA 1
ATOM 5128 C C . ASN B 1 147 ? 48.082 81.199 137.569 1.00 8.59 147 ASN B C 1
ATOM 5129 O O . ASN B 1 147 ? 47.946 79.990 137.402 1.00 10.89 147 ASN B O 1
ATOM 5140 N N . ASN B 1 148 ? 49.263 81.785 137.714 1.00 8.15 148 ASN B N 1
ATOM 5141 C CA . ASN B 1 148 ? 50.506 81.043 137.585 1.00 8.34 148 ASN B CA 1
ATOM 5142 C C . ASN B 1 148 ? 50.981 80.638 138.965 1.00 8.43 148 ASN B C 1
ATOM 5143 O O . ASN B 1 148 ? 51.467 81.458 139.737 1.00 9.31 148 ASN B O 1
ATOM 5154 N N . GLU B 1 149 ? 50.863 79.349 139.275 1.00 9.71 149 GLU B N 1
ATOM 5155 C CA . GLU B 1 149 ? 51.214 78.859 140.608 1.00 11.07 149 GLU B CA 1
ATOM 5156 C C . GLU B 1 149 ? 52.716 78.680 140.820 1.00 11.11 149 GLU B C 1
ATOM 5157 O O . GLU B 1 149 ? 53.131 78.366 141.931 1.00 13.77 149 GLU B O 1
ATOM 5169 N N . SER B 1 150 ? 53.518 78.899 139.778 1.00 11.14 150 SER B N 1
ATOM 5170 C CA . SER B 1 150 ? 54.964 78.742 139.888 1.00 11.90 150 SER B CA 1
ATOM 5171 C C . SER B 1 150 ? 55.675 79.993 140.403 1.00 10.83 150 SER B C 1
ATOM 5172 O O . SER B 1 150 ? 56.849 79.922 140.743 1.00 13.67 150 SER B O 1
ATOM 5180 N N . VAL B 1 151 ? 54.985 81.130 140.459 1.00 9.44 151 VAL B N 1
ATOM 5181 C CA . VAL B 1 151 ? 55.658 82.386 140.763 1.00 8.41 151 VAL B CA 1
ATOM 5182 C C . VAL B 1 151 ? 56.090 82.460 142.219 1.00 8.19 151 VAL B C 1
ATOM 5183 O O . VAL B 1 151 ? 57.258 82.757 142.515 1.00 9.67 151 VAL B O 1
ATOM 5196 N N . ILE B 1 152 ? 55.136 82.217 143.117 1.00 7.89 152 ILE B N 1
ATOM 5197 C CA . ILE B 1 152 ? 55.392 82.259 144.550 1.00 8.33 152 ILE B CA 1
ATOM 5198 C C . ILE B 1 152 ? 54.987 80.908 145.116 1.00 9.02 152 ILE B C 1
ATOM 5199 O O . ILE B 1 152 ? 53.813 80.620 145.316 1.00 10.00 152 ILE B O 1
ATOM 5215 N N . ALA B 1 153 ? 55.979 80.073 145.375 1.00 9.87 153 ALA B N 1
ATOM 5216 C CA . ALA B 1 153 ? 55.709 78.687 145.723 1.00 11.29 153 ALA B CA 1
ATOM 5217 C C . ALA B 1 153 ? 56.536 78.194 146.908 1.00 12.09 153 ALA B C 1
ATOM 5218 O O . ALA B 1 153 ? 56.494 77.010 147.231 1.00 14.41 153 ALA B O 1
ATOM 5225 N N . CYS B 1 154 ? 57.249 79.095 147.576 1.00 10.26 154 CYS B N 1
ATOM 5226 C CA . CYS B 1 154 ? 58.017 78.773 148.768 1.00 10.35 154 CYS B CA 1
ATOM 5227 C C . CYS B 1 154 ? 58.322 80.034 149.557 1.00 9.17 154 CYS B C 1
ATOM 5228 O O . CYS B 1 154 ? 58.162 81.141 149.048 1.00 9.90 154 CYS B O 1
ATOM 5236 N N . ALA B 1 155 ? 58.744 79.881 150.802 1.00 9.61 155 ALA B N 1
ATOM 5237 C CA . ALA B 1 155 ? 59.176 81.032 151.584 1.00 9.43 155 ALA B CA 1
ATOM 5238 C C . ALA B 1 155 ? 60.442 81.632 150.990 1.00 9.46 155 ALA B C 1
ATOM 5239 O O . ALA B 1 155 ? 61.216 80.950 150.314 1.00 10.41 155 ALA B O 1
ATOM 5246 N N . ALA B 1 156 ? 60.686 82.902 151.281 1.00 9.05 156 ALA B N 1
ATOM 5247 C CA . ALA B 1 156 ? 61.867 83.579 150.762 1.00 9.97 156 ALA B CA 1
ATOM 5248 C C . ALA B 1 156 ? 63.158 82.894 151.167 1.00 11.31 156 ALA B C 1
ATOM 5249 O O . ALA B 1 156 ? 64.124 82.874 150.392 1.00 13.19 156 ALA B O 1
ATOM 5256 N N . SER B 1 157 ? 63.185 82.314 152.364 1.00 11.58 157 SER B N 1
ATOM 5257 C CA . SER B 1 157 ? 64.384 81.629 152.843 1.00 13.30 157 SER B CA 1
ATOM 5258 C C . SER B 1 157 ? 64.761 80.415 152.002 1.00 13.85 157 SER B C 1
ATOM 5259 O O . SER B 1 157 ? 65.907 79.953 152.086 1.00 17.42 157 SER B O 1
ATOM 5267 N N . GLU B 1 158 ? 63.823 79.895 151.218 1.00 13.33 158 GLU B N 1
ATOM 5268 C CA . GLU B 1 158 ? 64.063 78.733 150.368 1.00 15.13 158 GLU B CA 1
ATOM 5269 C C . GLU B 1 158 ? 64.440 79.110 148.939 1.00 16.25 158 GLU B C 1
ATOM 5270 O O . GLU B 1 158 ? 64.694 78.234 148.110 1.00 18.85 158 GLU B O 1
ATOM 5282 N N . LEU B 1 159 ? 64.521 80.400 148.647 1.00 15.28 159 LEU B N 1
ATOM 5283 C CA . LEU B 1 159 ? 64.918 80.848 147.323 1.00 15.80 159 LEU B CA 1
ATOM 5284 C C . LEU B 1 159 ? 66.431 80.791 147.144 1.00 19.06 159 LEU B C 1
ATOM 5285 O O . LEU B 1 159 ? 67.171 80.861 148.125 1.00 20.12 159 LEU B O 1
ATOM 5301 N N . PRO B 1 160 ? 66.889 80.697 145.879 1.00 21.07 160 PRO B N 1
ATOM 5302 C CA . PRO B 1 160 ? 68.311 80.782 145.549 1.00 24.09 160 PRO B CA 1
ATOM 5303 C C . PRO B 1 160 ? 68.915 82.064 146.085 1.00 26.14 160 PRO B C 1
ATOM 5304 O O . PRO B 1 160 ? 68.242 83.089 146.154 1.00 26.06 160 PRO B O 1
ATOM 5315 N N . LYS B 1 161 ? 70.195 82.021 146.420 1.00 29.25 161 LYS B N 1
ATOM 5316 C CA . LYS B 1 161 ? 70.821 83.139 147.108 1.00 34.02 161 LYS B CA 1
ATOM 5317 C C . LYS B 1 161 ? 70.909 84.357 146.185 1.00 33.30 161 LYS B C 1
ATOM 5318 O O . LYS B 1 161 ? 70.937 85.496 146.654 1.00 33.83 161 LYS B O 1
ATOM 5337 N N . ASN B 1 162 ? 70.915 84.112 144.876 1.00 32.24 162 ASN B N 1
ATOM 5338 C CA . ASN B 1 162 ? 71.004 85.192 143.893 1.00 35.27 162 ASN B CA 1
ATOM 5339 C C . ASN B 1 162 ? 69.635 85.698 143.430 1.00 32.14 162 ASN B C 1
ATOM 5340 O O . ASN B 1 162 ? 69.541 86.367 142.405 1.00 32.69 162 ASN B O 1
ATOM 5351 N N . PHE B 1 163 ? 68.580 85.395 144.184 1.00 27.58 163 PHE B N 1
ATOM 5352 C CA . PHE B 1 163 ? 67.236 85.802 143.782 1.00 22.34 163 PHE B CA 1
ATOM 5353 C C . PHE B 1 163 ? 67.118 87.327 143.775 1.00 24.24 163 PHE B C 1
ATOM 5354 O O . PHE B 1 163 ? 67.556 87.983 144.721 1.00 28.85 163 PHE B O 1
ATOM 5371 N N . PRO B 1 164 ? 66.497 87.903 142.725 1.00 23.75 164 PRO B N 1
ATOM 5372 C CA . PRO B 1 164 ? 65.845 87.280 141.569 1.00 23.37 164 PRO B CA 1
ATOM 5373 C C . PRO B 1 164 ? 66.722 87.220 140.308 1.00 29.00 164 PRO B C 1
ATOM 5374 O O . PRO B 1 164 ? 66.178 87.144 139.218 1.00 28.31 164 PRO B O 1
ATOM 5385 N N . ASP B 1 165 ? 68.046 87.227 140.447 1.00 37.51 165 ASP B N 1
ATOM 5386 C CA . ASP B 1 165 ? 68.924 87.169 139.272 1.00 44.74 165 ASP B CA 1
ATOM 5387 C C . ASP B 1 165 ? 68.707 85.897 138.449 1.00 48.40 165 ASP B C 1
ATOM 5388 O O . ASP B 1 165 ? 69.088 85.835 137.284 1.00 49.37 165 ASP B O 1
ATOM 5397 N N . ASN B 1 166 ? 68.102 84.885 139.061 1.00 50.35 166 ASN B N 1
ATOM 5398 C CA . ASN B 1 166 ? 67.692 83.684 138.340 1.00 52.20 166 ASN B CA 1
ATOM 5399 C C . ASN B 1 166 ? 66.363 83.877 137.613 1.00 53.81 166 ASN B C 1
ATOM 5400 O O . ASN B 1 166 ? 65.917 85.002 137.390 1.00 53.86 166 ASN B O 1
#

B-factor: mean 13.59, std 9.22, range [3.85, 62.64]

Foldseek 3Di:
DDPDDFADCVLPQQKWWWKAWPVGWIKIWHRQDQFFIWIATCDDLQHQETEGGFGWHKTHDDPQKIKIWHAALLGKTKIKIQRPVVQKIKIKIWAFPLCVVCVPQRNDHCVVPSVVSNVNNVVGPRDDIDIDITMIGIDDMDGGHHNDCVSDDHTNVPDDPPPPVVDD/DDDWQPCVLPQQKWWWKAWPVGWIKIKHRADQFFIWIATCDDLQHQATEGTFGWHKIHDDPQKIKIWHAALLGKTKIKIQRPVVQKIKIKIWAFPLCVVPVPQRRDHCVVPSVSSNVNNVVDPRDDIDIDITMIGTDDIDGRHHNDCPSDPHTNVPDDPPPPVD

Secondary structure (DSSP, 8-state):
--SS-TT--TTTTTEEEEEEETTS-EEEEEEEETTEEEEEE-SSTTTT-EEEEEE-EEEEEETTEEEEEEE-TTS-EEEEEEETTTTEEEEEEEE-HHHHH-GGGG-SBGGG-HHHHHHHHHHS---S-EEEEEEEEEEEEEE--SS-TTSS-S-GGGS-TTTTTT--/---TT--TTTTTEEEEEEETTS-EEEEEEEETTEEEEEE-SSTTTT-EEEEEE-EEEEEETTEEEEEEE-TTS-EEEEEEETTTTEEEEEEEE-HHHHH-GGGG-SBGGG-HHHHHHHHHHS---S-EEEEEEEEEEEEEE--SS-TTSS-S-GGGS-TTTT--